Protein AF-A0A2K1IMR2-F1 (afdb_monomer)

Organism: Physcomitrium patens (NCBI:txid3218)

Radius of gyration: 22.33 Å; Cα contacts (8 Å, |Δi|>4): 213; chains: 1; bounding box: 58×66×54 Å

Foldseek 3Di:
DCLLVDDPVSLQVVLVVQLPVVVCVLLCCLVCLVVDDPVRSVVVLSSLLVSCVPPSSVLSNVLSCLVCVLVLLVVLLVVQVPDDPDDDDPNCRSVVSLVVSLCVQLLDLVRLLVCVVPRVNLVSLLVSLVVVQQVQADPVLARALPPSCLVVVSVVSSLVSLQSSLVNLSSLLCCQPPNVVSVVSLVVSVVRLPPNDDDDDDDDDDDPDDDPSVVSSVVVNVSSLSSNVSNVSSNVVVVVVVVCVVDDDDDDPPPPVPPCPPVVSVVVVVVVVVVVVVVVVVPD

Solvent-accessible surface area (backbone atoms only — not comparable to full-atom values): 16471 Å² total; per-residue (Å²): 132,69,78,78,77,59,57,72,70,58,42,51,51,51,24,54,59,55,32,39,75,91,64,50,53,54,58,50,51,70,71,48,45,89,78,43,57,67,73,58,43,51,53,49,51,51,39,54,58,62,32,46,74,41,70,67,22,32,55,43,47,48,56,52,47,60,75,44,44,55,57,57,52,49,53,48,53,51,54,58,68,70,55,74,90,68,83,86,78,76,72,66,65,62,55,43,51,56,57,56,47,48,56,72,44,35,62,35,80,80,50,29,42,50,35,41,74,77,61,42,41,59,60,52,51,55,50,44,52,49,54,54,46,59,75,34,36,44,96,89,71,40,33,38,36,81,32,68,59,48,58,67,46,63,62,54,60,61,51,52,50,51,37,40,40,36,69,36,62,68,33,17,32,46,34,47,76,77,35,50,69,58,58,51,50,49,50,52,53,54,59,47,55,57,76,34,75,72,88,72,89,80,80,95,67,88,78,91,72,83,70,72,43,55,60,37,46,52,53,49,53,52,51,51,55,58,42,48,51,32,54,50,54,18,43,49,64,54,56,62,59,68,66,41,82,80,58,89,86,82,91,70,98,80,49,81,86,70,65,76,40,73,62,60,56,51,47,50,54,50,51,47,60,52,54,54,61,64,55,59,76,73,76,120

Secondary structure (DSSP, 8-state):
-GGGG--HHHHHHHHHHHH-GGG-HHHHHHHHGGGS-HHHHHHHHHHHHHHTTSHHHHHHHHHHHHHHHHHHHHHHHHHHHH--S--SSSTTTTHHHHHHHHHHHHT-TTTHHHHHHHH-HHHHHHHHHHHHHHHTB-TTSSB-TTSHHHHTTTHHHHHHHHHHHHTSHHHHHHHHHH-HHHHHHHHHHHHHHTTSS------SS---S--THHHHHHHHHHHHHHHHHHHHHHHHHHHHHHGGGGS-----TT-TTTSS-HHHHHHHHHHHHHHHHHHGGG--

pLDDT: mean 76.72, std 21.0, range [26.02, 98.44]

Structure (mmCIF, N/CA/C/O backbone):
data_AF-A0A2K1IMR2-F1
#
_entry.id   AF-A0A2K1IMR2-F1
#
loop_
_atom_site.group_PDB
_atom_site.id
_atom_site.type_symbol
_atom_site.label_atom_id
_atom_site.label_alt_id
_atom_site.label_comp_id
_atom_site.label_asym_id
_atom_site.label_entity_id
_atom_site.label_seq_id
_atom_site.pdbx_PDB_ins_code
_atom_site.Cartn_x
_atom_site.Cartn_y
_atom_site.Cartn_z
_atom_site.occupancy
_atom_site.B_iso_or_equiv
_atom_site.auth_seq_id
_atom_site.auth_comp_id
_atom_site.auth_asym_id
_atom_site.auth_atom_id
_atom_site.pdbx_PDB_model_num
ATOM 1 N N . MET A 1 1 ? -4.967 31.693 7.518 1.00 49.50 1 MET A N 1
ATOM 2 C CA . MET A 1 1 ? -6.067 30.843 8.014 1.00 49.50 1 MET A CA 1
ATOM 3 C C . MET A 1 1 ? -5.654 30.308 9.372 1.00 49.50 1 MET A C 1
ATOM 5 O O . MET A 1 1 ? -4.789 29.449 9.426 1.00 49.50 1 MET A O 1
ATOM 9 N N . GLU A 1 2 ? -6.221 30.847 10.448 1.00 54.41 2 GLU A N 1
ATOM 10 C CA . GLU A 1 2 ? -5.860 30.527 11.842 1.00 54.41 2 GLU A CA 1
ATOM 11 C C . GLU A 1 2 ? -6.532 29.244 12.367 1.00 54.41 2 GLU A C 1
ATOM 13 O O . GLU A 1 2 ? -6.514 28.980 13.559 1.00 54.41 2 GLU A O 1
ATOM 18 N N . PHE A 1 3 ? -7.112 28.389 11.509 1.00 55.34 3 PHE A N 1
ATOM 19 C CA . PHE A 1 3 ? -7.791 27.151 11.940 1.00 55.34 3 PHE A CA 1
ATOM 20 C C . PHE A 1 3 ? -6.915 26.244 12.819 1.00 55.34 3 PHE A C 1
ATOM 22 O O . PHE A 1 3 ? -7.417 25.601 13.735 1.00 55.34 3 PHE A O 1
ATOM 29 N N . CYS A 1 4 ? -5.603 26.270 12.604 1.00 56.53 4 CYS A N 1
ATOM 30 C CA . CYS A 1 4 ? -4.627 25.468 13.326 1.00 56.53 4 CYS A CA 1
ATOM 31 C C . CYS A 1 4 ? -4.329 25.939 14.765 1.00 56.53 4 CYS A C 1
ATOM 33 O O . CYS A 1 4 ? -3.690 25.182 15.495 1.00 56.53 4 CYS A O 1
ATOM 35 N N . SER A 1 5 ? -4.744 27.141 15.178 1.00 61.81 5 SER A N 1
ATOM 36 C CA . SER A 1 5 ? -4.456 27.716 16.505 1.00 61.81 5 SER A CA 1
ATOM 37 C C . SER A 1 5 ? -5.655 27.724 17.462 1.00 61.81 5 SER A C 1
ATOM 39 O O . SER A 1 5 ? -5.606 28.410 18.476 1.00 61.81 5 SER A O 1
ATOM 41 N N . HIS A 1 6 ? -6.731 26.999 17.146 1.00 66.31 6 HIS A N 1
ATOM 42 C CA . HIS A 1 6 ? -7.941 26.973 17.972 1.00 66.31 6 HIS A CA 1
ATOM 43 C C . HIS A 1 6 ? -7.885 25.924 19.092 1.00 66.31 6 HIS A C 1
ATOM 45 O O . HIS A 1 6 ? -7.193 24.911 18.974 1.00 66.31 6 HIS A O 1
ATOM 51 N N . ASP A 1 7 ? -8.676 26.166 20.139 1.00 78.31 7 ASP A N 1
ATOM 52 C CA . ASP A 1 7 ? -8.825 25.305 21.315 1.00 78.31 7 ASP A CA 1
ATOM 53 C C . ASP A 1 7 ? -9.350 23.895 20.969 1.00 78.31 7 ASP A C 1
ATOM 55 O O . ASP A 1 7 ? -10.045 23.682 19.969 1.00 78.31 7 ASP A O 1
ATOM 59 N N . GLU A 1 8 ? -9.065 22.916 21.837 1.00 81.06 8 GLU A N 1
ATOM 60 C CA . GLU A 1 8 ? -9.433 21.500 21.652 1.00 81.06 8 GLU A CA 1
ATOM 61 C C . GLU A 1 8 ? -10.934 21.281 21.395 1.00 81.06 8 GLU A C 1
ATOM 63 O O . GLU A 1 8 ? -11.320 20.386 20.640 1.00 81.06 8 GLU A O 1
ATOM 68 N N . THR A 1 9 ? -11.792 22.126 21.972 1.00 83.56 9 THR A N 1
ATOM 69 C CA . THR A 1 9 ? -13.249 22.085 21.784 1.00 83.56 9 THR A CA 1
ATOM 70 C C . THR A 1 9 ? -13.654 22.389 20.341 1.00 83.56 9 THR A C 1
ATOM 72 O O . THR A 1 9 ? -14.526 21.716 19.785 1.00 83.56 9 THR A O 1
ATOM 75 N N . MET A 1 10 ? -12.991 23.352 19.698 1.00 84.00 10 MET A N 1
ATOM 76 C CA . MET A 1 10 ? -13.239 23.696 18.301 1.00 84.00 10 MET A CA 1
ATOM 77 C C . MET A 1 10 ? -12.700 22.620 17.359 1.00 84.00 10 MET A C 1
ATOM 79 O O . MET A 1 10 ? -13.374 22.260 16.395 1.00 84.00 10 MET A O 1
ATOM 83 N N . LEU A 1 11 ? -11.534 22.041 17.664 1.00 85.12 11 LEU A N 1
ATOM 84 C CA . LEU A 1 11 ? -10.999 20.906 16.907 1.00 85.12 11 LEU A CA 1
ATOM 85 C C . LEU A 1 11 ? -11.918 19.681 16.992 1.00 85.12 11 LEU A C 1
ATOM 87 O O . LEU A 1 11 ? -12.151 19.029 15.976 1.00 85.12 11 LEU A O 1
ATOM 91 N N . ALA A 1 12 ? -12.494 19.394 18.163 1.00 85.19 12 ALA A N 1
ATOM 92 C CA . ALA A 1 12 ? -13.464 18.314 18.334 1.00 85.19 12 ALA A CA 1
ATOM 93 C C . ALA A 1 12 ? -14.760 18.561 17.543 1.00 85.19 12 ALA A C 1
ATOM 95 O O . ALA A 1 12 ? -15.271 17.639 16.907 1.00 85.19 12 ALA A O 1
ATOM 96 N N . PHE A 1 13 ? -15.263 19.801 17.526 1.00 86.25 13 PHE A N 1
ATOM 97 C CA . PHE A 1 13 ? -16.425 20.175 16.717 1.00 86.25 13 PHE A CA 1
ATOM 98 C C . PHE A 1 13 ? -16.158 20.016 15.213 1.00 86.25 13 PHE A C 1
ATOM 100 O O . PHE A 1 13 ? -16.969 19.429 14.498 1.00 86.25 13 PHE A O 1
ATOM 107 N N . ILE A 1 14 ? -15.001 20.485 14.733 1.00 85.50 14 ILE A N 1
ATOM 108 C CA . ILE A 1 14 ? -14.590 20.331 13.330 1.00 85.50 14 ILE A CA 1
ATOM 109 C C . ILE A 1 14 ? -14.450 18.845 12.977 1.00 85.50 14 ILE A C 1
ATOM 111 O O . ILE A 1 14 ? -14.935 18.415 11.931 1.00 85.50 14 ILE A O 1
ATOM 115 N N . ALA A 1 15 ? -13.841 18.050 13.859 1.00 86.69 15 ALA A N 1
ATOM 116 C CA . ALA A 1 15 ? -13.696 16.609 13.684 1.00 86.69 15 ALA A CA 1
ATOM 117 C C . ALA A 1 15 ? -15.060 15.906 13.557 1.00 86.69 15 ALA A C 1
ATOM 119 O O . ALA A 1 15 ? -15.235 15.072 12.670 1.00 86.69 15 ALA A O 1
ATOM 120 N N . ASP A 1 16 ? -16.040 16.266 14.390 1.00 86.56 16 ASP A N 1
ATOM 121 C CA . ASP A 1 16 ? -17.400 15.720 14.316 1.00 86.56 16 ASP A CA 1
ATOM 122 C C . ASP A 1 16 ? -18.128 16.155 13.032 1.00 86.56 16 ASP A C 1
ATOM 124 O O . ASP A 1 16 ? -18.753 15.336 12.357 1.00 86.56 16 ASP A O 1
ATOM 128 N N . LEU A 1 17 ? -18.001 17.426 12.637 1.00 84.69 17 LEU A N 1
ATOM 129 C CA . LEU A 1 17 ? -18.601 17.948 11.408 1.00 84.69 17 LEU A CA 1
ATOM 130 C C . LEU A 1 17 ? -18.040 17.257 10.156 1.00 84.69 17 LEU A C 1
ATOM 132 O O . LEU A 1 17 ? -18.806 16.825 9.296 1.00 84.69 17 LEU A O 1
ATOM 136 N N . MET A 1 18 ? -16.714 17.129 10.063 1.00 83.94 18 MET A N 1
ATOM 137 C CA . MET A 1 18 ? -16.039 16.501 8.922 1.00 83.94 18 MET A CA 1
ATOM 138 C C . MET A 1 18 ? -16.159 14.972 8.936 1.00 83.94 18 MET A C 1
ATOM 140 O O . MET A 1 18 ? -16.166 14.347 7.878 1.00 83.94 18 MET A O 1
ATOM 144 N N . GLY A 1 19 ? -16.251 14.363 10.122 1.00 79.25 19 GLY A N 1
ATOM 145 C CA . GLY A 1 19 ? -16.387 12.917 10.303 1.00 79.25 19 GLY A CA 1
ATOM 146 C C . GLY A 1 19 ? -17.781 12.382 9.968 1.00 79.25 19 GLY A C 1
ATOM 147 O O . GLY A 1 19 ? -17.939 11.179 9.739 1.00 79.25 19 GLY A O 1
ATOM 148 N N . LYS A 1 20 ? -18.795 13.253 9.897 1.00 80.25 20 LYS A N 1
ATOM 149 C CA . LYS A 1 20 ? -20.135 12.901 9.417 1.00 80.25 20 LYS A CA 1
ATOM 150 C C . LYS A 1 20 ? -20.095 12.642 7.911 1.00 80.25 20 LYS A C 1
ATOM 152 O O . LYS A 1 20 ? -20.127 13.574 7.106 1.00 80.25 20 LYS A O 1
ATOM 157 N N . ASN A 1 21 ? -20.114 11.358 7.542 1.00 62.34 21 ASN A N 1
ATOM 158 C CA . ASN A 1 21 ? -20.132 10.881 6.150 1.00 62.34 21 ASN A CA 1
ATOM 159 C C . ASN A 1 21 ? -21.249 11.503 5.293 1.00 62.34 21 ASN A C 1
ATOM 161 O O . ASN A 1 21 ? -21.096 11.604 4.081 1.00 62.34 21 ASN A O 1
ATOM 165 N N . ALA A 1 22 ? -22.348 11.959 5.906 1.00 61.06 22 ALA A N 1
ATOM 166 C CA . ALA A 1 22 ? -23.450 12.630 5.214 1.00 61.06 22 ALA A CA 1
ATOM 167 C C . ALA A 1 22 ? -23.041 13.938 4.509 1.00 61.06 22 ALA A C 1
ATOM 169 O O . ALA A 1 22 ? -23.739 14.387 3.608 1.00 61.06 22 ALA A O 1
ATOM 170 N N . SER A 1 23 ? -21.932 14.557 4.918 1.00 61.97 23 SER A N 1
ATOM 171 C CA . SER A 1 23 ? -21.505 15.848 4.382 1.00 61.97 23 SER A CA 1
ATOM 172 C C . SER A 1 23 ? -20.726 15.746 3.065 1.00 61.97 23 SER A C 1
ATOM 174 O O . SER A 1 23 ? -20.626 16.741 2.355 1.00 61.97 23 SER A O 1
ATOM 176 N N . GLY A 1 24 ? -20.131 14.586 2.746 1.00 79.56 24 GLY A N 1
ATOM 177 C CA . GLY A 1 24 ? -19.241 14.423 1.583 1.00 79.56 24 GLY A CA 1
ATOM 178 C C . GLY A 1 24 ? -18.031 15.374 1.566 1.00 79.56 24 GLY A C 1
ATOM 179 O O . GLY A 1 24 ? -17.298 15.428 0.578 1.00 79.56 24 GLY A O 1
ATOM 180 N N . ILE A 1 25 ? -17.805 16.120 2.656 1.00 84.38 25 ILE A N 1
ATOM 181 C CA . ILE A 1 25 ? -16.797 17.181 2.735 1.00 84.38 25 ILE A CA 1
ATOM 182 C C . ILE A 1 25 ? -15.411 16.577 2.579 1.00 84.38 25 ILE A C 1
ATOM 184 O O . ILE A 1 25 ? -14.597 17.089 1.818 1.00 84.38 25 ILE A O 1
ATOM 188 N N . LEU A 1 26 ? -15.144 15.474 3.281 1.00 84.56 26 LEU A N 1
ATOM 189 C CA . LEU A 1 26 ? -13.831 14.853 3.238 1.00 84.56 26 LEU A CA 1
ATOM 190 C C . LEU A 1 26 ? -13.512 14.283 1.853 1.00 84.56 26 LEU A C 1
ATOM 192 O O . LEU A 1 26 ? -12.407 14.479 1.363 1.00 84.56 26 LEU A O 1
ATOM 196 N N . ASP A 1 27 ? -14.483 13.633 1.216 1.00 85.75 27 ASP A N 1
ATOM 197 C CA . ASP A 1 27 ? -14.344 13.100 -0.142 1.00 85.75 27 ASP A CA 1
ATOM 198 C C . ASP A 1 27 ? -14.045 14.225 -1.146 1.00 85.75 27 ASP A C 1
ATOM 200 O O . ASP A 1 27 ? -13.051 14.185 -1.871 1.00 85.75 27 ASP A O 1
ATOM 204 N N . THR A 1 28 ? -14.825 15.308 -1.077 1.00 85.31 28 THR A N 1
ATOM 205 C CA . THR A 1 28 ? -14.602 16.512 -1.886 1.00 85.31 28 THR A CA 1
ATOM 206 C C . THR A 1 28 ? -13.203 17.080 -1.659 1.00 85.31 28 THR A C 1
ATOM 208 O O . THR A 1 28 ? -12.471 17.291 -2.619 1.00 85.31 28 THR A O 1
ATOM 211 N N . LEU A 1 29 ? -12.791 17.276 -0.401 1.00 82.44 29 LEU A N 1
ATOM 212 C CA . LEU A 1 29 ? -11.481 17.840 -0.062 1.00 82.44 29 LEU A CA 1
ATOM 213 C C . LEU A 1 29 ? -10.320 16.980 -0.568 1.00 82.44 29 LEU A C 1
ATOM 215 O O . LEU A 1 29 ? -9.323 17.523 -1.048 1.00 82.44 29 LEU A O 1
ATOM 219 N N . MET A 1 30 ? -10.445 15.656 -0.468 1.00 81.31 30 MET A N 1
ATOM 220 C CA . MET A 1 30 ? -9.433 14.714 -0.948 1.00 81.31 30 MET A CA 1
ATOM 221 C C . MET A 1 30 ? -9.343 14.724 -2.479 1.00 81.31 30 MET A C 1
ATOM 223 O O . MET A 1 30 ? -8.244 14.618 -3.021 1.00 81.31 30 MET A O 1
ATOM 227 N N . ASN A 1 31 ? -10.457 14.961 -3.177 1.00 78.88 31 ASN A N 1
ATOM 228 C CA . ASN A 1 31 ? -10.497 15.070 -4.634 1.00 78.88 31 ASN A CA 1
ATOM 229 C C . ASN A 1 31 ? -10.070 16.437 -5.185 1.00 78.88 31 ASN A C 1
ATOM 231 O O . ASN A 1 31 ? -9.467 16.492 -6.256 1.00 78.88 31 ASN A O 1
ATOM 235 N N . THR A 1 32 ? -10.350 17.537 -4.485 1.00 75.06 32 THR A N 1
ATOM 236 C CA . THR A 1 32 ? -10.094 18.904 -4.976 1.00 75.06 32 THR A CA 1
ATOM 237 C C . THR A 1 32 ? -8.753 19.477 -4.526 1.00 75.06 32 THR A C 1
ATOM 239 O O . THR A 1 32 ? -8.451 20.635 -4.811 1.00 75.06 32 THR A O 1
ATOM 242 N N . LYS A 1 33 ? -7.929 18.701 -3.812 1.00 69.00 33 LYS A N 1
ATOM 243 C CA . LYS A 1 33 ? -6.689 19.197 -3.200 1.00 69.00 33 LYS A CA 1
ATOM 244 C C . LYS A 1 33 ? -5.699 19.805 -4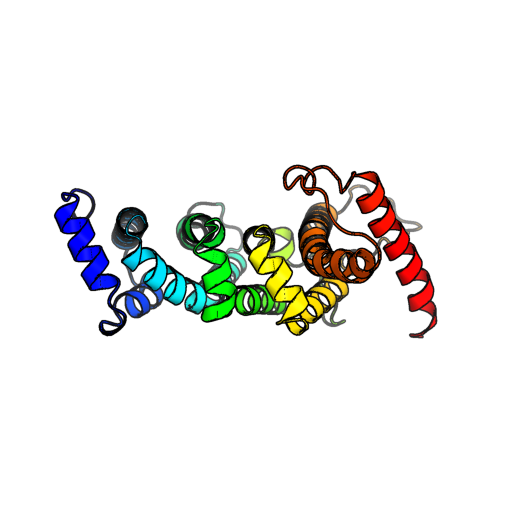.199 1.00 69.00 33 LYS A C 1
ATOM 246 O O . LYS A 1 33 ? -5.048 20.793 -3.870 1.00 69.00 33 LYS A O 1
ATOM 251 N N . HIS A 1 34 ? -5.607 19.259 -5.408 1.00 68.94 34 HIS A N 1
ATOM 252 C CA . HIS A 1 34 ? -4.712 19.757 -6.457 1.00 68.94 34 HIS A CA 1
ATOM 253 C C . HIS A 1 34 ? -5.095 21.158 -6.972 1.00 68.94 34 HIS A C 1
ATOM 255 O O . HIS A 1 34 ? -4.240 21.871 -7.490 1.00 68.94 34 HIS A O 1
ATOM 261 N N . PHE A 1 35 ? -6.348 21.592 -6.777 1.00 67.88 35 PHE A N 1
ATOM 262 C CA . PHE A 1 35 ? -6.793 22.954 -7.092 1.00 67.88 35 PHE A CA 1
ATOM 263 C C . PHE A 1 35 ? -6.474 23.968 -5.986 1.00 67.88 35 PHE A C 1
ATOM 265 O O . PHE A 1 35 ? -6.613 25.174 -6.195 1.00 67.88 35 PHE A O 1
ATOM 272 N N . LEU A 1 36 ? -6.070 23.511 -4.797 1.00 74.44 36 LEU A N 1
ATOM 273 C CA . LEU A 1 36 ? -5.814 24.401 -3.672 1.00 74.44 36 LEU A CA 1
ATOM 274 C C . LEU A 1 36 ? -4.426 25.043 -3.792 1.00 74.44 36 LEU A C 1
ATOM 276 O O . LEU A 1 36 ? -3.437 24.343 -4.028 1.00 74.44 36 LEU A O 1
ATOM 280 N N . PRO A 1 37 ? -4.299 26.358 -3.529 1.00 81.06 37 PRO A N 1
ATOM 281 C CA . PRO A 1 37 ? -2.994 26.990 -3.394 1.00 81.06 37 PRO A CA 1
ATOM 282 C C . PRO A 1 37 ? -2.131 26.256 -2.357 1.00 81.06 37 PRO A C 1
ATOM 284 O O . PRO A 1 37 ? -2.623 25.876 -1.293 1.00 81.06 37 PRO A O 1
ATOM 287 N N . LYS A 1 38 ? -0.823 26.113 -2.614 1.00 78.62 38 LYS A N 1
ATOM 288 C CA . LYS A 1 38 ? 0.129 25.453 -1.695 1.00 78.62 38 LYS A CA 1
ATOM 289 C C . LYS A 1 38 ? -0.021 25.842 -0.210 1.00 78.62 38 LYS A C 1
ATOM 291 O O . LYS A 1 38 ? -0.069 24.922 0.606 1.00 78.62 38 LYS A O 1
ATOM 296 N N . PRO A 1 39 ? -0.135 27.132 0.179 1.00 80.12 39 PRO A N 1
ATOM 297 C CA . PRO A 1 39 ? -0.298 27.487 1.593 1.00 80.12 39 PRO A CA 1
ATOM 298 C C . PRO A 1 39 ? -1.607 26.949 2.188 1.00 80.12 39 PRO A C 1
ATOM 300 O O . PRO A 1 39 ? -1.626 26.493 3.325 1.00 80.12 39 PRO A O 1
ATOM 303 N N . VAL A 1 40 ? -2.686 26.931 1.403 1.00 81.56 40 VAL A N 1
ATOM 304 C CA . VAL A 1 40 ? -3.991 26.390 1.811 1.00 81.56 40 VAL A CA 1
ATOM 305 C C . VAL A 1 40 ? -3.920 24.872 1.970 1.00 81.56 40 VAL A C 1
ATOM 307 O O . VAL A 1 40 ? -4.407 24.331 2.957 1.00 81.56 40 VAL A O 1
ATOM 310 N N . SER A 1 41 ? -3.259 24.189 1.034 1.00 79.31 41 SER A N 1
ATOM 311 C CA . SER A 1 41 ? -3.024 22.742 1.077 1.00 79.31 41 SER A CA 1
ATOM 312 C C . SER A 1 41 ? -2.191 22.319 2.298 1.00 79.31 41 SER A C 1
ATOM 314 O O . SER A 1 41 ? -2.497 21.308 2.934 1.00 79.31 41 SER A O 1
ATOM 316 N N . ALA A 1 42 ? -1.182 23.116 2.667 1.00 81.19 42 ALA A N 1
ATOM 317 C CA . ALA A 1 42 ? -0.365 22.895 3.858 1.00 81.19 42 ALA A CA 1
ATOM 318 C C . ALA A 1 42 ? -1.175 23.074 5.153 1.00 81.19 42 ALA A C 1
ATOM 320 O O . ALA A 1 42 ? -1.168 22.177 5.993 1.00 81.19 42 ALA A O 1
ATOM 321 N N . SER A 1 43 ? -1.936 24.168 5.285 1.00 82.56 43 SER A N 1
ATOM 322 C CA . SER A 1 43 ? -2.816 24.381 6.444 1.00 82.56 43 SER A CA 1
ATOM 323 C C . SER A 1 43 ? -3.906 23.313 6.553 1.00 82.56 43 SER A C 1
ATOM 325 O O . SER A 1 43 ? -4.224 22.872 7.652 1.00 82.56 43 SER A O 1
ATOM 327 N N . LEU A 1 44 ? -4.460 22.855 5.425 1.00 83.69 44 LEU A N 1
ATOM 328 C CA . LEU A 1 44 ? -5.423 21.755 5.410 1.00 83.69 44 LEU A CA 1
ATOM 329 C C . LEU A 1 44 ? -4.783 20.447 5.883 1.00 83.69 44 LEU A C 1
ATOM 331 O O . LEU A 1 44 ? -5.382 19.728 6.675 1.00 83.69 44 LEU A O 1
ATOM 335 N N . HIS A 1 45 ? -3.570 20.133 5.419 1.00 84.12 45 HIS A N 1
ATOM 336 C CA . HIS A 1 45 ? -2.842 18.948 5.872 1.00 84.12 45 HIS A CA 1
ATOM 337 C C . HIS A 1 45 ? -2.585 19.005 7.385 1.00 84.12 45 HIS A C 1
ATOM 339 O O . HIS A 1 45 ? -2.862 18.033 8.081 1.00 84.12 45 HIS A O 1
ATOM 345 N N . GLU A 1 46 ? -2.129 20.148 7.899 1.00 85.88 46 GLU A N 1
ATOM 346 C CA . GLU A 1 46 ? -1.906 20.354 9.332 1.00 85.88 46 GLU A CA 1
ATOM 347 C C . GLU A 1 46 ? -3.201 20.195 10.142 1.00 85.88 46 GLU A C 1
ATOM 349 O O . GLU A 1 46 ? -3.216 19.483 11.146 1.00 85.88 46 GLU A O 1
ATOM 354 N N . LEU A 1 47 ? -4.302 20.800 9.682 1.00 86.44 47 LEU A N 1
ATOM 355 C CA . LEU A 1 47 ? -5.610 20.670 10.318 1.00 86.44 47 LEU A CA 1
ATOM 356 C C . LEU A 1 47 ? -6.054 19.207 10.364 1.00 86.44 47 LEU A C 1
ATOM 358 O O . LEU A 1 47 ? -6.365 18.715 11.445 1.00 86.44 47 LEU A O 1
ATOM 362 N N . LEU A 1 48 ? -6.041 18.514 9.217 1.00 87.50 48 LEU A N 1
ATOM 363 C CA . LEU A 1 48 ? -6.407 17.099 9.107 1.00 87.50 48 LEU A CA 1
ATOM 364 C C . LEU A 1 48 ? -5.563 16.232 10.044 1.00 87.50 48 LEU A C 1
ATOM 366 O O . LEU A 1 48 ? -6.101 15.343 10.695 1.00 87.50 48 LEU A O 1
ATOM 370 N N . TYR A 1 49 ? -4.263 16.514 10.149 1.00 87.00 49 TYR A N 1
ATOM 371 C CA . TYR A 1 49 ? -3.361 15.807 11.052 1.00 87.00 49 TYR A CA 1
ATOM 372 C C . TYR A 1 49 ? -3.708 16.051 12.529 1.00 87.00 49 TYR A C 1
ATOM 374 O O . TYR A 1 49 ? -3.744 15.102 13.309 1.00 87.00 49 TYR A O 1
ATOM 382 N N . LYS A 1 50 ? -4.033 17.294 12.916 1.00 87.56 50 LYS A N 1
ATOM 383 C CA . LYS A 1 50 ? -4.465 17.640 14.285 1.00 87.56 50 LYS A CA 1
ATOM 384 C C . LYS A 1 50 ? -5.771 16.945 14.666 1.00 87.56 50 LYS A C 1
ATOM 386 O O . LYS A 1 50 ? -5.852 16.320 15.722 1.00 87.56 50 LYS A O 1
ATOM 391 N N . ILE A 1 51 ? -6.783 17.000 13.798 1.00 89.44 51 ILE A N 1
ATOM 392 C CA . ILE A 1 51 ? -8.085 16.376 14.078 1.00 89.44 51 ILE A CA 1
ATOM 393 C C . ILE A 1 51 ? -8.056 14.847 13.946 1.00 89.44 51 ILE A C 1
ATOM 395 O O . ILE A 1 51 ? -8.928 14.181 14.502 1.00 89.44 51 ILE A O 1
ATOM 399 N N . LEU A 1 52 ? -7.029 14.268 13.303 1.00 88.50 52 LEU A N 1
ATOM 400 C CA . LEU A 1 52 ? -6.824 12.816 13.232 1.00 88.50 52 LEU A CA 1
ATOM 401 C C . LEU A 1 52 ? -6.714 12.175 14.621 1.00 88.50 52 LEU A C 1
ATOM 403 O O . LEU A 1 52 ? -6.986 10.988 14.754 1.00 88.50 52 LEU A O 1
ATOM 407 N N . GLY A 1 53 ? -6.353 12.926 15.668 1.00 85.50 53 GLY A N 1
ATOM 408 C CA . GLY A 1 53 ? -6.362 12.433 17.048 1.00 85.50 53 GLY A CA 1
ATOM 409 C C . GLY A 1 53 ? -7.745 11.973 17.535 1.00 85.50 53 GLY A C 1
ATOM 410 O O . GLY A 1 53 ? -7.832 11.051 18.345 1.00 85.50 53 GLY A O 1
ATOM 411 N N . ASN A 1 54 ? -8.828 12.549 17.006 1.00 86.94 54 ASN A N 1
ATOM 412 C CA . ASN A 1 54 ? -10.196 12.196 17.376 1.00 86.94 54 ASN A CA 1
ATOM 413 C C . ASN A 1 54 ? -10.591 10.825 16.794 1.00 86.94 54 ASN A C 1
ATOM 415 O O . ASN A 1 54 ? -10.521 10.609 15.586 1.00 86.94 54 ASN A O 1
ATOM 419 N N . SER A 1 55 ? -11.035 9.892 17.641 1.00 83.81 55 SER A N 1
ATOM 420 C CA . SER A 1 55 ? -11.333 8.503 17.255 1.00 83.81 55 SER A CA 1
ATOM 421 C C . SER A 1 55 ? -12.473 8.365 16.239 1.00 83.81 55 SER A C 1
ATOM 423 O O . SER A 1 55 ? -12.365 7.553 15.316 1.00 83.81 55 SER A O 1
ATOM 425 N N . ASN A 1 56 ? -13.536 9.165 16.370 1.00 79.31 56 ASN A N 1
ATOM 426 C CA . ASN A 1 56 ? -14.678 9.143 15.452 1.00 79.31 56 ASN A CA 1
ATOM 427 C C . ASN A 1 56 ? -14.273 9.665 14.075 1.00 79.31 56 ASN A C 1
ATOM 429 O O . ASN A 1 56 ? -14.518 9.009 13.061 1.00 79.31 56 ASN A O 1
ATOM 433 N N . PHE A 1 57 ? -13.582 10.807 14.047 1.00 90.25 57 PHE A N 1
ATOM 434 C CA . PHE A 1 57 ? -13.052 11.356 12.807 1.00 90.25 57 PHE A CA 1
ATOM 435 C C . PHE A 1 57 ? -12.039 10.410 12.163 1.00 90.25 57 PHE A C 1
ATOM 437 O O . PHE A 1 57 ? -12.114 10.176 10.963 1.00 90.25 57 PHE A O 1
ATOM 444 N N . LYS A 1 58 ? -11.134 9.809 12.945 1.00 91.75 58 LYS A N 1
ATOM 445 C CA . LYS A 1 58 ? -10.088 8.914 12.439 1.00 91.75 58 LYS A CA 1
ATOM 446 C C . LYS A 1 58 ? -10.652 7.736 11.652 1.00 91.75 58 LYS A C 1
ATOM 448 O O . LYS A 1 58 ? -10.117 7.413 10.596 1.00 91.75 58 LYS A O 1
ATOM 453 N N . LEU A 1 59 ? -11.725 7.102 12.132 1.00 90.69 59 LEU A N 1
ATOM 454 C CA . LEU A 1 59 ? -12.347 5.986 11.416 1.00 90.69 59 LEU A CA 1
ATOM 455 C C . LEU A 1 59 ? -12.981 6.444 10.096 1.00 90.69 59 LEU A C 1
ATOM 457 O O . LEU A 1 59 ? -12.737 5.818 9.064 1.00 90.69 59 LEU A O 1
ATOM 461 N N . SER A 1 60 ? -13.770 7.523 10.113 1.00 90.19 60 SER A N 1
ATOM 462 C CA . SER A 1 60 ? -14.368 8.083 8.892 1.00 90.19 60 SER A CA 1
ATOM 463 C C . SER A 1 60 ? -13.292 8.522 7.900 1.00 90.19 60 SER A C 1
ATOM 465 O O . SER A 1 60 ? -13.362 8.191 6.716 1.00 90.19 60 SER A O 1
ATOM 467 N N . PHE A 1 61 ? -12.245 9.182 8.399 1.00 92.12 61 PHE A N 1
ATOM 468 C CA . PHE A 1 61 ? -11.108 9.615 7.604 1.00 92.12 61 PHE A CA 1
ATOM 469 C C . PHE A 1 61 ? -10.380 8.445 6.970 1.00 92.12 61 PHE A C 1
ATOM 471 O O . PHE A 1 61 ? -10.125 8.470 5.773 1.00 92.12 61 PHE A O 1
ATOM 478 N N . ALA A 1 62 ? -10.101 7.393 7.737 1.00 93.75 62 ALA A N 1
ATOM 479 C CA . ALA A 1 62 ? -9.438 6.209 7.224 1.00 93.75 62 ALA A CA 1
ATOM 480 C C . ALA A 1 62 ? -10.229 5.541 6.092 1.00 93.75 62 ALA A C 1
ATOM 482 O O . ALA A 1 62 ? -9.633 5.147 5.095 1.00 93.75 62 ALA A O 1
ATOM 483 N N . LYS A 1 63 ? -11.563 5.464 6.196 1.00 92.56 63 LYS A N 1
ATOM 484 C CA . LYS A 1 63 ? -12.409 4.895 5.133 1.00 92.56 63 LYS A CA 1
ATOM 485 C C . LYS A 1 63 ? -12.305 5.690 3.828 1.00 92.56 63 LYS A C 1
ATOM 487 O O . LYS A 1 63 ? -12.108 5.093 2.773 1.00 92.56 63 LYS A O 1
ATOM 492 N N . VAL A 1 64 ? -12.371 7.020 3.905 1.00 92.06 64 VAL A N 1
ATOM 493 C CA . VAL A 1 64 ? -12.210 7.897 2.729 1.00 92.06 64 VAL A CA 1
ATOM 494 C C . VAL A 1 64 ? -10.767 7.884 2.216 1.00 92.06 64 VAL A C 1
ATOM 496 O O . VAL A 1 64 ? -10.531 7.881 1.014 1.00 92.06 64 VAL A O 1
ATOM 499 N N . PHE A 1 65 ? -9.776 7.829 3.103 1.00 92.19 65 PHE A N 1
ATOM 500 C CA . PHE A 1 65 ? -8.371 7.740 2.717 1.00 92.19 65 PHE A CA 1
ATOM 501 C C . PHE A 1 65 ? -8.089 6.461 1.920 1.00 92.19 65 PHE A C 1
ATOM 503 O O . PHE A 1 65 ? -7.431 6.523 0.886 1.00 92.19 65 PHE A O 1
ATOM 510 N N . VAL A 1 66 ? -8.636 5.319 2.350 1.00 94.44 66 VAL A N 1
ATOM 511 C CA . VAL A 1 66 ? -8.495 4.037 1.642 1.00 94.44 66 VAL A CA 1
ATOM 512 C C . VAL A 1 66 ? -9.107 4.088 0.243 1.00 94.44 66 VAL A C 1
ATOM 514 O O . VAL A 1 66 ? -8.493 3.571 -0.685 1.00 94.44 66 VAL A O 1
ATOM 517 N N . SER A 1 67 ? -10.261 4.740 0.056 1.00 92.50 67 SER A N 1
ATOM 518 C CA . SER A 1 67 ? -10.874 4.849 -1.276 1.00 92.50 67 SER A CA 1
ATOM 519 C C . SER A 1 67 ? -10.090 5.745 -2.241 1.00 92.50 67 SER A C 1
ATOM 521 O O . SER A 1 67 ? -10.143 5.521 -3.446 1.00 92.50 67 SER A O 1
ATOM 523 N N . HIS A 1 68 ? -9.335 6.724 -1.731 1.00 90.94 68 HIS A N 1
ATOM 524 C CA . HIS A 1 68 ? -8.532 7.648 -2.546 1.00 90.94 68 HIS A CA 1
ATOM 525 C C . HIS A 1 68 ? -7.068 7.230 -2.696 1.00 90.94 68 HIS A C 1
ATOM 527 O O . HIS A 1 68 ? -6.343 7.827 -3.492 1.00 90.94 68 HIS A O 1
ATOM 533 N N . TYR A 1 69 ? -6.619 6.219 -1.951 1.00 93.06 69 TYR A N 1
ATOM 534 C CA . TYR A 1 69 ? -5.227 5.780 -1.951 1.00 93.06 69 TYR A CA 1
ATOM 535 C C . TYR A 1 69 ? -4.676 5.475 -3.357 1.00 93.06 69 TYR A C 1
ATOM 537 O O . TYR A 1 69 ? -3.598 5.995 -3.658 1.00 93.06 69 TYR A O 1
ATOM 545 N N . PRO A 1 70 ? -5.375 4.723 -4.243 1.00 93.12 70 PRO A N 1
ATOM 546 C CA . PRO A 1 70 ? -4.851 4.426 -5.578 1.00 93.12 70 PRO A CA 1
ATOM 547 C C . PRO A 1 70 ? -4.587 5.699 -6.383 1.00 93.12 70 PRO A C 1
ATOM 549 O O . PRO A 1 70 ? -3.508 5.866 -6.940 1.00 93.12 70 PRO A O 1
ATOM 552 N N . LYS A 1 71 ? -5.526 6.651 -6.336 1.00 89.31 71 LYS A N 1
ATOM 553 C CA . LYS A 1 71 ? -5.412 7.938 -7.025 1.00 89.31 71 LYS A CA 1
ATOM 554 C C . LYS A 1 71 ? -4.218 8.751 -6.526 1.00 89.31 71 LYS A C 1
ATOM 556 O O . LYS A 1 71 ? -3.440 9.234 -7.333 1.00 89.31 71 LYS A O 1
ATOM 561 N N . PHE A 1 72 ? -4.010 8.844 -5.210 1.00 87.38 72 PHE A N 1
ATOM 562 C CA . PHE A 1 72 ? -2.828 9.536 -4.677 1.00 87.38 72 PHE A CA 1
ATOM 563 C C . PHE A 1 72 ? -1.516 8.885 -5.113 1.00 87.38 72 PHE A C 1
ATOM 565 O O . PHE A 1 72 ? -0.511 9.571 -5.301 1.00 87.38 72 PHE A O 1
ATOM 572 N N . PHE A 1 73 ? -1.504 7.558 -5.225 1.00 88.12 73 PHE A N 1
ATOM 573 C CA . PHE A 1 73 ? -0.329 6.828 -5.669 1.00 88.12 73 PHE A CA 1
ATOM 574 C C . PHE A 1 73 ? -0.070 7.048 -7.169 1.00 88.12 73 PHE A C 1
ATOM 576 O O . PHE A 1 73 ? 1.069 7.310 -7.557 1.00 88.12 73 PHE A O 1
ATOM 583 N N . GLU A 1 74 ? -1.118 7.009 -7.994 1.00 87.38 74 GLU A N 1
ATOM 584 C CA . GLU A 1 74 ? -1.074 7.296 -9.432 1.00 87.38 74 GLU A CA 1
ATOM 585 C C . GLU A 1 74 ? -0.645 8.735 -9.728 1.00 87.38 74 GLU A C 1
ATOM 587 O O . GLU A 1 74 ? 0.267 8.933 -10.529 1.00 87.38 74 GLU A O 1
ATOM 592 N N . ASP A 1 75 ? -1.227 9.724 -9.043 1.00 84.56 75 ASP A N 1
ATOM 593 C CA . ASP A 1 75 ? -0.868 11.142 -9.173 1.00 84.56 75 ASP A CA 1
ATOM 594 C C . ASP A 1 75 ? 0.630 11.341 -8.883 1.00 84.56 75 ASP A C 1
ATOM 596 O O . ASP A 1 75 ? 1.356 11.979 -9.651 1.00 84.56 75 ASP A O 1
ATOM 600 N N . SER A 1 76 ? 1.128 10.678 -7.836 1.00 81.56 76 SER A N 1
ATOM 601 C CA . SER A 1 76 ? 2.544 10.699 -7.474 1.00 81.56 76 SER A CA 1
ATOM 602 C C . SER A 1 76 ? 3.441 10.032 -8.532 1.00 81.56 76 SER A C 1
ATOM 604 O O . SER A 1 76 ? 4.497 10.557 -8.899 1.00 81.56 76 SER A O 1
ATOM 606 N N . ALA A 1 77 ? 3.017 8.892 -9.087 1.00 82.62 77 ALA A N 1
ATOM 607 C CA . ALA A 1 77 ? 3.727 8.210 -10.171 1.00 82.62 77 ALA A CA 1
ATOM 608 C C . ALA A 1 77 ? 3.738 9.023 -11.478 1.00 82.62 77 ALA A C 1
ATOM 610 O O . ALA A 1 77 ? 4.759 9.065 -12.178 1.00 82.62 77 ALA A O 1
ATOM 611 N N . ALA A 1 78 ? 2.638 9.706 -11.795 1.00 84.00 78 ALA A N 1
ATOM 612 C CA . ALA A 1 78 ? 2.519 10.590 -12.946 1.00 84.00 78 ALA A CA 1
ATOM 613 C C . ALA A 1 78 ? 3.422 11.823 -12.795 1.00 84.00 78 ALA A C 1
ATOM 615 O O . ALA A 1 78 ? 4.175 12.149 -13.717 1.00 84.00 78 ALA A O 1
ATOM 616 N N . ALA A 1 79 ? 3.429 12.454 -11.616 1.00 79.88 79 ALA A N 1
ATOM 617 C CA . ALA A 1 79 ? 4.303 13.583 -11.308 1.00 79.88 79 ALA A CA 1
ATOM 618 C C . ALA A 1 79 ? 5.791 13.212 -11.435 1.00 79.88 79 ALA A C 1
ATOM 620 O O . ALA A 1 79 ? 6.579 13.958 -12.021 1.00 79.88 79 ALA A O 1
ATOM 621 N N . GLU A 1 80 ? 6.185 12.030 -10.952 1.00 77.19 80 GLU A N 1
ATOM 622 C CA . GLU A 1 80 ? 7.555 11.533 -11.100 1.00 77.19 80 GLU A CA 1
ATOM 623 C C . GLU A 1 80 ? 7.926 11.190 -12.544 1.00 77.19 80 GLU A C 1
ATOM 625 O O . GLU A 1 80 ? 9.088 11.342 -12.925 1.00 77.19 80 GLU A O 1
ATOM 630 N N . SER A 1 81 ? 6.970 10.738 -13.353 1.00 77.12 81 SER A N 1
ATOM 631 C CA . SER A 1 81 ? 7.201 10.452 -14.774 1.00 77.12 81 SER A CA 1
ATOM 632 C C . SER A 1 81 ? 7.351 11.736 -15.597 1.00 77.12 81 SER A C 1
ATOM 634 O O . SER A 1 81 ? 8.170 11.785 -16.511 1.00 77.12 81 SER A O 1
ATOM 636 N N . ALA A 1 82 ? 6.615 12.794 -15.243 1.00 77.12 82 ALA A N 1
ATOM 637 C CA . ALA A 1 82 ? 6.699 14.107 -15.887 1.00 77.12 82 ALA A CA 1
ATOM 638 C C . ALA A 1 82 ? 7.969 14.896 -15.506 1.00 77.12 82 ALA A C 1
ATOM 640 O O . ALA A 1 82 ? 8.408 15.774 -16.251 1.00 77.12 82 ALA A O 1
ATOM 641 N N . ALA A 1 83 ? 8.581 14.592 -14.359 1.00 67.44 83 ALA A N 1
ATOM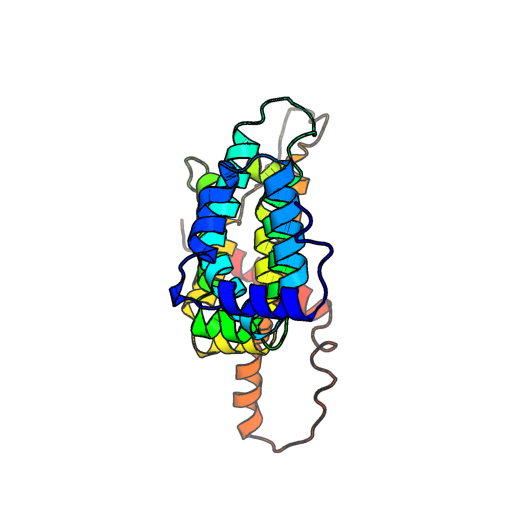 642 C CA . ALA A 1 83 ? 9.798 15.246 -13.889 1.00 67.44 83 ALA A CA 1
ATOM 643 C C . ALA A 1 83 ? 11.049 14.743 -14.642 1.00 67.44 83 ALA A C 1
ATOM 645 O O . ALA A 1 83 ? 11.808 13.909 -14.141 1.00 67.44 83 ALA A O 1
ATOM 646 N N . ILE A 1 84 ? 11.283 15.276 -15.845 1.00 52.41 84 ILE A N 1
ATOM 647 C CA . ILE A 1 84 ? 12.535 15.109 -16.599 1.00 52.41 84 ILE A CA 1
ATOM 648 C C . ILE A 1 84 ? 13.535 16.175 -16.122 1.00 52.41 84 ILE A C 1
ATOM 650 O O . ILE A 1 84 ? 13.340 17.365 -16.344 1.00 52.41 84 ILE A O 1
ATOM 654 N N . GLY A 1 85 ? 14.613 15.759 -15.452 1.00 53.91 85 GLY A N 1
ATOM 655 C CA . GLY A 1 85 ? 15.822 16.579 -15.271 1.00 53.91 85 GLY A CA 1
ATOM 656 C C . GLY A 1 85 ? 15.769 17.765 -14.295 1.00 53.91 85 GLY A C 1
ATOM 657 O O . GLY A 1 85 ? 16.788 18.429 -14.138 1.00 53.91 85 GLY A O 1
ATOM 658 N N . ILE A 1 86 ? 14.656 18.035 -13.603 1.00 44.19 86 ILE A N 1
ATOM 659 C CA . ILE A 1 86 ? 14.601 19.097 -12.581 1.00 44.19 86 ILE A CA 1
ATOM 660 C C . ILE A 1 86 ? 14.727 18.488 -11.183 1.00 44.19 86 ILE A C 1
ATOM 662 O O . ILE A 1 86 ? 13.852 17.773 -10.687 1.00 44.19 86 ILE A O 1
ATOM 666 N N . THR A 1 87 ? 15.846 18.798 -10.540 1.00 42.28 87 THR A N 1
ATOM 667 C CA . THR A 1 87 ? 16.146 18.507 -9.144 1.00 42.28 87 THR A CA 1
ATOM 668 C C . THR A 1 87 ? 15.121 19.151 -8.197 1.00 42.28 87 THR A C 1
ATOM 670 O O . THR A 1 87 ? 14.942 20.362 -8.126 1.00 42.28 87 THR A O 1
ATOM 673 N N . SER A 1 88 ? 14.425 18.285 -7.455 1.00 47.62 88 SER A N 1
ATOM 674 C CA . SER A 1 88 ? 14.222 18.382 -5.999 1.00 47.62 88 SER A CA 1
ATOM 675 C C . SER A 1 88 ? 13.755 19.713 -5.377 1.00 47.62 88 SER A C 1
ATOM 677 O O . SER A 1 88 ? 14.355 20.166 -4.406 1.00 47.62 88 SER A O 1
ATOM 679 N N . ALA A 1 89 ? 12.641 20.298 -5.826 1.00 39.59 89 ALA A N 1
ATOM 680 C CA . ALA A 1 89 ? 11.975 21.353 -5.036 1.00 39.59 89 ALA A CA 1
ATOM 681 C C . ALA A 1 89 ? 10.471 21.129 -4.793 1.00 39.59 89 ALA A C 1
ATOM 683 O O . ALA A 1 89 ? 9.936 21.601 -3.795 1.00 39.59 89 ALA A O 1
ATOM 684 N N . ASN A 1 90 ? 9.782 20.365 -5.651 1.00 45.69 90 ASN A N 1
ATOM 685 C CA . ASN A 1 90 ? 8.324 20.183 -5.569 1.00 45.69 90 ASN A CA 1
ATOM 686 C C . ASN A 1 90 ? 7.873 18.783 -5.098 1.00 45.69 90 ASN A C 1
ATOM 688 O O . ASN A 1 90 ? 6.679 18.561 -4.932 1.00 45.69 90 ASN A O 1
ATOM 692 N N . LYS A 1 91 ? 8.808 17.850 -4.848 1.00 45.72 91 LYS A N 1
ATOM 693 C CA . LYS A 1 91 ? 8.527 16.437 -4.499 1.00 45.72 91 LYS A CA 1
ATOM 694 C C . LYS A 1 91 ? 7.882 16.217 -3.123 1.00 45.72 91 LYS A C 1
ATOM 696 O O . LYS A 1 91 ? 7.419 15.122 -2.824 1.00 45.72 91 LYS A O 1
ATOM 701 N N . TYR A 1 92 ? 7.866 17.235 -2.268 1.00 45.09 92 TYR A N 1
ATOM 702 C CA . TYR A 1 92 ? 7.501 17.075 -0.862 1.00 45.09 92 TYR A CA 1
ATOM 703 C C . TYR A 1 92 ? 5.991 17.090 -0.574 1.00 45.09 92 TYR A C 1
ATOM 705 O O . TYR A 1 92 ? 5.625 16.751 0.542 1.00 45.09 92 TYR A O 1
ATOM 713 N N . SER A 1 93 ? 5.094 17.468 -1.498 1.00 51.78 93 SER A N 1
ATOM 714 C CA . SER A 1 93 ? 3.692 17.736 -1.112 1.00 51.78 93 SER A CA 1
ATOM 715 C C . SER A 1 93 ? 2.722 16.556 -1.226 1.00 51.78 93 SER A C 1
ATOM 717 O O . SER A 1 93 ? 1.875 16.413 -0.348 1.00 51.78 93 SER A O 1
ATOM 719 N N . GLU A 1 94 ? 2.813 15.713 -2.259 1.00 52.97 94 GLU A N 1
ATOM 720 C CA . GLU A 1 94 ? 1.870 14.590 -2.463 1.00 52.97 94 GLU A CA 1
ATOM 721 C C . GLU A 1 94 ? 2.337 13.308 -1.783 1.00 52.97 94 GLU A C 1
ATOM 723 O O . GLU A 1 94 ? 1.587 12.713 -1.005 1.00 52.97 94 GLU A O 1
ATOM 728 N N . HIS A 1 95 ? 3.619 12.966 -1.939 1.00 59.75 95 HIS A N 1
ATOM 729 C CA . HIS A 1 95 ? 4.248 11.902 -1.158 1.00 59.75 95 HIS A CA 1
ATOM 730 C C . HIS A 1 95 ? 4.103 12.123 0.353 1.00 59.75 95 HIS A C 1
ATOM 732 O O . HIS A 1 95 ? 3.966 11.152 1.089 1.00 59.75 95 HIS A O 1
ATOM 738 N N . ALA A 1 96 ? 4.066 13.372 0.835 1.00 65.00 96 ALA A N 1
ATOM 739 C CA . ALA A 1 96 ? 3.847 13.642 2.254 1.00 65.00 96 ALA A CA 1
ATOM 740 C C . ALA A 1 96 ? 2.451 13.245 2.740 1.00 65.00 96 ALA A C 1
ATOM 742 O O . ALA A 1 96 ? 2.327 12.864 3.891 1.00 65.00 96 ALA A O 1
ATOM 743 N N . ILE A 1 97 ? 1.402 13.299 1.916 1.00 70.44 97 ILE A N 1
ATOM 744 C CA . ILE A 1 97 ? 0.045 12.925 2.359 1.00 70.44 97 ILE A CA 1
ATOM 745 C C . ILE A 1 97 ? -0.020 11.421 2.558 1.00 70.44 97 ILE A C 1
ATOM 747 O O . ILE A 1 97 ? -0.418 10.957 3.627 1.00 70.44 97 ILE A O 1
ATOM 751 N N . LEU A 1 98 ? 0.402 10.674 1.531 1.00 78.19 98 LEU A N 1
ATOM 752 C CA . LEU A 1 98 ? 0.476 9.224 1.602 1.00 78.19 98 LEU A CA 1
ATOM 753 C C . LEU A 1 98 ? 1.354 8.826 2.778 1.00 78.19 98 LEU A C 1
ATOM 755 O O . LEU A 1 98 ? 0.863 8.144 3.668 1.00 78.19 98 LEU A O 1
ATOM 759 N 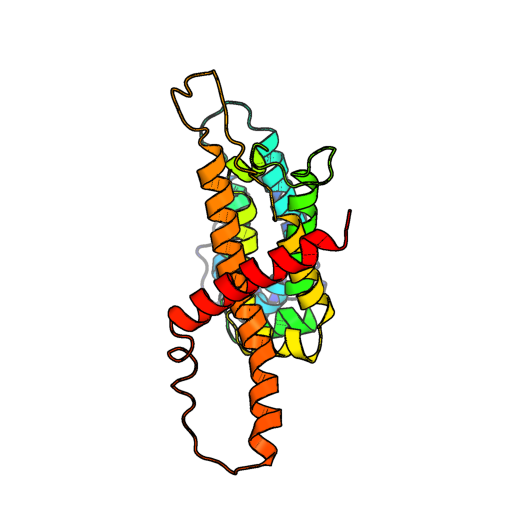N . ASN A 1 99 ? 2.590 9.323 2.856 1.00 78.94 99 ASN A N 1
ATOM 760 C CA . ASN A 1 99 ? 3.526 8.954 3.915 1.00 78.94 99 ASN A CA 1
ATOM 761 C C . ASN A 1 99 ? 3.015 9.336 5.314 1.00 78.94 99 ASN A C 1
ATOM 763 O O . ASN A 1 99 ? 3.101 8.518 6.225 1.00 78.94 99 ASN A O 1
ATOM 767 N N . SER A 1 100 ? 2.476 10.544 5.500 1.00 82.19 100 SER A N 1
ATOM 768 C CA . SER A 1 100 ? 2.036 11.009 6.818 1.00 82.19 100 SER A CA 1
ATOM 769 C C . SER A 1 100 ? 0.792 10.274 7.297 1.00 82.19 100 SER A C 1
ATOM 771 O O . SER A 1 100 ? 0.767 9.824 8.436 1.00 82.19 100 SER A O 1
ATOM 773 N N . PHE A 1 101 ? -0.241 10.116 6.467 1.00 90.12 101 PHE A N 1
ATOM 774 C CA . PHE A 1 101 ? -1.505 9.542 6.936 1.00 90.12 101 PHE A CA 1
ATOM 775 C C . PHE A 1 101 ? -1.507 8.021 6.971 1.00 90.12 101 PHE A C 1
ATOM 777 O O . PHE A 1 101 ? -2.019 7.447 7.929 1.00 90.12 101 PHE A O 1
ATOM 784 N N . SER A 1 102 ? -0.918 7.352 5.981 1.00 92.81 102 SER A N 1
ATOM 785 C CA . SER A 1 102 ? -0.926 5.884 5.953 1.00 92.81 102 SER A CA 1
ATOM 786 C C . SER A 1 102 ? -0.184 5.286 7.151 1.00 92.81 102 SER A C 1
ATOM 788 O O . SER A 1 102 ? -0.711 4.375 7.780 1.00 92.81 102 SER A O 1
ATOM 790 N N . VAL A 1 103 ? 0.956 5.860 7.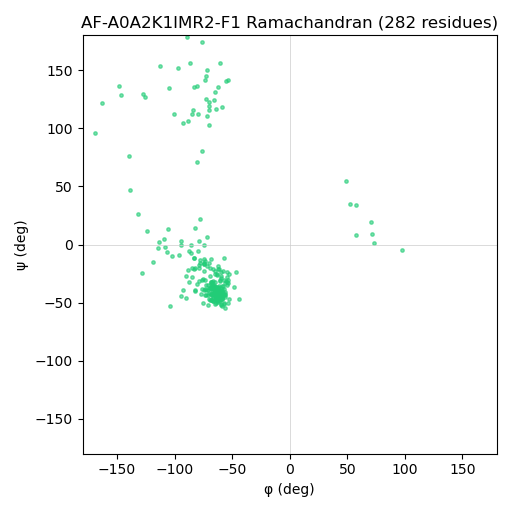573 1.00 91.19 103 VAL A N 1
ATOM 791 C CA . VAL A 1 103 ? 1.633 5.455 8.823 1.00 91.19 103 VAL A CA 1
ATOM 792 C C . VAL A 1 103 ? 0.702 5.645 10.018 1.00 91.19 103 VAL A C 1
ATOM 794 O O . VAL A 1 103 ? 0.550 4.736 10.827 1.00 91.19 103 VAL A O 1
ATOM 797 N N . GLN A 1 104 ? 0.040 6.798 10.122 1.00 92.00 104 GLN A N 1
ATOM 798 C CA . GLN A 1 104 ? -0.835 7.116 11.255 1.00 92.00 104 GLN A CA 1
ATOM 799 C C . GLN A 1 104 ? -2.134 6.302 11.281 1.00 92.00 104 GLN A C 1
ATOM 801 O O . GLN A 1 104 ? -2.802 6.274 12.308 1.00 92.00 104 GLN A O 1
ATOM 806 N N . ILE A 1 105 ? -2.511 5.649 10.181 1.00 93.88 105 ILE A N 1
ATOM 807 C CA . ILE A 1 105 ? -3.740 4.852 10.083 1.00 93.88 105 ILE A CA 1
ATOM 808 C C . ILE A 1 105 ? -3.417 3.360 10.143 1.00 93.88 105 ILE A C 1
ATOM 810 O O . ILE A 1 105 ? -3.981 2.648 10.969 1.00 93.88 105 ILE A O 1
ATOM 814 N N . PHE A 1 106 ? -2.505 2.883 9.293 1.00 95.75 106 PHE A N 1
ATOM 815 C CA . PHE A 1 106 ? -2.252 1.456 9.076 1.00 95.75 106 PHE A CA 1
ATOM 816 C C . PHE A 1 106 ? -1.409 0.814 10.183 1.00 95.75 106 PHE A C 1
ATOM 818 O O . PHE A 1 106 ? -1.389 -0.410 10.311 1.00 95.75 106 PHE A O 1
ATOM 825 N N . THR A 1 107 ? -0.780 1.602 11.054 1.00 94.44 107 THR A N 1
ATOM 826 C CA . THR A 1 107 ? -0.055 1.073 12.222 1.00 94.44 107 THR A CA 1
ATOM 827 C C . THR A 1 107 ? -0.936 0.874 13.457 1.00 94.44 107 THR A C 1
ATOM 829 O O . THR A 1 107 ? -0.470 0.307 14.441 1.00 94.44 107 THR A O 1
ATOM 832 N N . ILE A 1 108 ? -2.208 1.291 13.431 1.00 94.31 108 ILE A N 1
ATOM 833 C CA . ILE A 1 108 ? -3.077 1.262 14.615 1.00 94.31 108 ILE A CA 1
ATOM 834 C C . ILE A 1 108 ? -3.709 -0.132 14.798 1.00 94.31 108 ILE A C 1
ATOM 836 O O . ILE A 1 108 ? -4.569 -0.505 13.995 1.00 94.31 108 ILE A O 1
ATOM 840 N N . PRO A 1 109 ? -3.405 -0.867 15.890 1.00 91.50 109 PRO A N 1
ATOM 841 C CA . PRO A 1 109 ? -3.832 -2.263 16.059 1.00 91.50 109 PRO A CA 1
ATOM 842 C C . PRO A 1 109 ? -5.344 -2.490 16.075 1.00 91.50 109 PRO A C 1
ATOM 844 O O . PRO A 1 109 ? -5.824 -3.523 15.630 1.00 91.50 109 PRO A O 1
ATOM 847 N N . THR A 1 110 ? -6.125 -1.529 16.568 1.00 91.69 110 THR A N 1
ATOM 848 C CA . THR A 1 110 ? -7.590 -1.657 16.632 1.00 91.69 110 THR A CA 1
ATOM 849 C C . THR A 1 110 ? -8.292 -1.182 15.362 1.00 91.69 110 THR A C 1
ATOM 851 O O . THR A 1 110 ? -9.424 -1.583 15.092 1.00 91.69 110 THR A O 1
ATOM 854 N N . LEU A 1 111 ? -7.640 -0.328 14.569 1.00 94.50 111 LEU A N 1
ATOM 855 C CA . LEU A 1 111 ? -8.220 0.267 13.367 1.00 94.50 111 LEU A CA 1
ATOM 856 C C . LEU A 1 111 ? -7.868 -0.544 12.121 1.00 94.50 111 LEU A C 1
ATOM 858 O O . LEU A 1 111 ? -8.743 -0.804 11.301 1.00 94.50 111 LEU A O 1
ATOM 862 N N . THR A 1 112 ? -6.616 -0.973 11.978 1.00 96.44 112 THR A N 1
ATOM 863 C CA . THR A 1 112 ? -6.144 -1.635 10.759 1.00 96.44 112 THR A CA 1
ATOM 864 C C . THR A 1 112 ? -6.871 -2.947 10.461 1.00 96.44 112 THR A C 1
ATOM 866 O O . THR A 1 112 ? -7.389 -3.069 9.348 1.00 96.44 112 THR A O 1
ATOM 869 N N . PRO A 1 113 ? -7.034 -3.897 11.407 1.00 95.25 113 PRO A N 1
ATOM 870 C CA . PRO A 1 113 ? -7.816 -5.108 11.151 1.00 95.25 113 PRO A CA 1
ATOM 871 C C . PRO A 1 113 ? -9.269 -4.791 10.780 1.00 95.25 113 PRO A C 1
ATOM 873 O O . PRO A 1 113 ? -9.829 -5.397 9.868 1.00 95.25 113 PRO A O 1
ATOM 876 N N . LYS A 1 114 ? -9.863 -3.770 11.414 1.00 95.50 114 LYS A N 1
ATOM 877 C CA . LYS A 1 114 ? -11.210 -3.295 11.079 1.00 95.50 114 LYS A CA 1
ATOM 878 C C . LYS A 1 114 ? -11.289 -2.788 9.636 1.00 95.50 114 LYS A C 1
ATOM 880 O O . LYS A 1 114 ? -12.239 -3.115 8.935 1.00 95.50 114 LYS A O 1
ATOM 885 N N . LEU A 1 115 ? -10.292 -2.039 9.162 1.00 96.75 115 LEU A N 1
ATOM 886 C CA . LEU A 1 115 ? -10.225 -1.566 7.773 1.00 96.75 115 LEU A CA 1
ATOM 887 C C . LEU A 1 115 ? -10.010 -2.705 6.768 1.00 96.75 115 LEU A C 1
ATOM 889 O O . LEU A 1 115 ? -10.564 -2.659 5.670 1.00 96.75 115 LEU A O 1
ATOM 893 N N . VAL A 1 116 ? -9.244 -3.739 7.129 1.00 97.00 116 VAL A N 1
ATOM 894 C CA . VAL A 1 116 ? -9.083 -4.943 6.294 1.00 97.00 116 VAL A CA 1
ATOM 895 C C . VAL A 1 116 ? -10.426 -5.643 6.097 1.00 97.00 116 VAL A C 1
ATOM 897 O O . VAL A 1 116 ? -10.776 -5.975 4.966 1.00 97.00 116 VAL A O 1
ATOM 900 N N . ILE A 1 117 ? -11.196 -5.806 7.174 1.00 94.31 117 ILE A N 1
ATOM 901 C CA . ILE A 1 117 ? -12.478 -6.520 7.159 1.00 94.31 117 ILE A CA 1
ATOM 902 C C . ILE A 1 117 ? -13.585 -5.676 6.511 1.00 94.31 117 ILE A C 1
ATOM 904 O O . ILE A 1 117 ? -14.293 -6.148 5.625 1.00 94.31 117 ILE A O 1
ATOM 908 N N . GLU A 1 118 ? -13.754 -4.426 6.946 1.00 93.88 118 GLU A N 1
ATOM 909 C CA . GLU A 1 118 ? -14.901 -3.592 6.562 1.00 93.88 118 GLU A CA 1
ATOM 910 C C . GLU A 1 118 ? -14.664 -2.762 5.299 1.00 93.88 118 GLU A C 1
ATOM 912 O O . GLU A 1 118 ? -15.621 -2.354 4.648 1.00 93.88 118 GLU A O 1
ATOM 917 N N . SER A 1 119 ? -13.411 -2.419 4.994 1.00 93.38 119 SER A N 1
ATOM 918 C CA . SER A 1 119 ? -13.062 -1.414 3.972 1.00 93.38 119 SER A CA 1
ATOM 919 C C . SER A 1 119 ? -12.122 -1.950 2.895 1.00 93.38 119 SER A C 1
ATOM 921 O O . SER A 1 119 ? -11.596 -1.169 2.110 1.00 93.38 119 SER A O 1
ATOM 923 N N . ARG A 1 120 ? -11.917 -3.276 2.848 1.00 95.44 120 ARG A N 1
ATOM 924 C CA . ARG A 1 120 ? -11.100 -3.966 1.834 1.00 95.44 120 ARG A CA 1
ATOM 925 C C . ARG A 1 120 ? -9.690 -3.373 1.693 1.00 95.44 120 ARG A C 1
ATOM 927 O O . ARG A 1 120 ? -9.131 -3.344 0.601 1.00 95.44 120 ARG A O 1
ATOM 934 N N . LEU A 1 121 ? -9.105 -2.914 2.805 1.00 97.81 121 LEU A N 1
ATOM 935 C CA . LEU A 1 121 ? -7.815 -2.214 2.814 1.00 97.81 121 LEU A CA 1
ATOM 936 C C . LEU A 1 121 ? -6.707 -3.003 2.102 1.00 97.81 121 LEU A C 1
ATOM 938 O O . LEU A 1 121 ? -6.031 -2.461 1.233 1.00 97.81 121 LEU A O 1
ATOM 942 N N . LEU A 1 122 ? -6.532 -4.286 2.437 1.00 98.06 122 LEU A N 1
ATOM 943 C CA . LEU A 1 122 ? -5.477 -5.096 1.825 1.00 98.06 122 LEU A CA 1
ATOM 944 C C . LEU A 1 122 ? -5.742 -5.369 0.337 1.00 98.06 122 LEU A C 1
ATOM 946 O O . LEU A 1 122 ? -4.809 -5.350 -0.455 1.00 98.06 122 LEU A O 1
ATOM 950 N N . GLU A 1 123 ? -6.999 -5.583 -0.055 1.00 98.00 123 GLU A N 1
ATOM 951 C CA . GLU A 1 123 ? -7.386 -5.761 -1.463 1.00 98.00 123 GLU A CA 1
ATOM 952 C C . GLU A 1 123 ? -7.021 -4.524 -2.292 1.00 98.00 123 GLU A C 1
ATOM 954 O O . GLU A 1 123 ? -6.405 -4.652 -3.348 1.00 98.00 123 GLU A O 1
ATOM 959 N N . MET A 1 124 ? -7.316 -3.330 -1.769 1.00 97.75 124 MET A N 1
ATOM 960 C CA . MET A 1 124 ? -6.942 -2.059 -2.390 1.00 97.75 124 MET A CA 1
ATOM 961 C C . MET A 1 124 ? -5.418 -1.921 -2.525 1.00 97.75 124 MET A C 1
ATOM 963 O O . MET A 1 124 ? -4.933 -1.578 -3.605 1.00 97.75 124 MET A O 1
ATOM 967 N N . LEU A 1 125 ? -4.651 -2.225 -1.471 1.00 98.38 125 LEU A N 1
ATOM 968 C CA . LEU A 1 125 ? -3.187 -2.131 -1.511 1.00 98.38 125 LEU A CA 1
ATOM 969 C C . LEU A 1 125 ? -2.580 -3.126 -2.512 1.00 98.38 125 LEU A C 1
ATOM 971 O O . LEU A 1 125 ? -1.730 -2.754 -3.315 1.00 98.38 125 LEU A O 1
ATOM 975 N N . LEU A 1 126 ? -3.033 -4.383 -2.518 1.00 98.44 126 LEU A N 1
ATOM 976 C CA . LEU A 1 126 ? -2.550 -5.385 -3.474 1.00 98.44 126 LEU A CA 1
ATOM 977 C C . LEU A 1 126 ? -2.933 -5.027 -4.916 1.00 98.44 126 LEU A C 1
ATOM 979 O O . LEU A 1 126 ? -2.123 -5.204 -5.824 1.00 98.44 126 LEU A O 1
ATOM 983 N N . GLY A 1 127 ? -4.138 -4.490 -5.128 1.00 98.00 127 GLY A N 1
ATOM 984 C CA . GLY A 1 127 ? -4.584 -3.992 -6.429 1.00 98.00 127 GLY A CA 1
ATOM 985 C C . GLY A 1 127 ? -3.732 -2.824 -6.924 1.00 98.00 127 GLY A C 1
ATOM 986 O O . GLY A 1 127 ? -3.238 -2.859 -8.044 1.00 98.00 127 GLY A O 1
ATOM 987 N N . THR A 1 128 ? -3.467 -1.841 -6.065 1.00 97.31 128 THR A N 1
ATOM 988 C CA . THR A 1 128 ? -2.630 -0.682 -6.417 1.00 97.31 128 THR A CA 1
ATOM 989 C C . THR A 1 128 ? -1.192 -1.113 -6.743 1.00 97.31 128 THR A C 1
ATOM 991 O O . THR A 1 128 ? -0.596 -0.623 -7.701 1.00 97.31 128 THR A O 1
ATOM 994 N N . LEU A 1 129 ? -0.641 -2.090 -6.009 1.00 97.12 129 LEU A N 1
ATOM 995 C CA . LEU A 1 129 ? 0.691 -2.640 -6.285 1.00 97.12 129 LEU A CA 1
ATOM 996 C C . LEU A 1 129 ? 0.731 -3.387 -7.621 1.00 97.12 129 LEU A C 1
ATOM 998 O O . LEU A 1 129 ? 1.701 -3.268 -8.369 1.00 97.12 129 LEU A O 1
ATOM 1002 N N . LYS A 1 130 ? -0.329 -4.139 -7.932 1.00 96.25 130 LYS A N 1
ATOM 1003 C CA . LYS A 1 130 ? -0.474 -4.825 -9.216 1.00 96.25 130 LYS A CA 1
ATOM 1004 C C . LYS A 1 130 ? -0.456 -3.830 -10.373 1.00 96.25 130 LYS A C 1
ATOM 1006 O O . LYS A 1 130 ? 0.337 -4.013 -11.292 1.00 96.25 130 LYS A O 1
ATOM 1011 N N . GLU A 1 131 ? -1.284 -2.789 -10.327 1.00 95.25 131 GLU A N 1
ATOM 1012 C CA . GLU A 1 131 ? -1.338 -1.782 -11.396 1.00 95.25 131 GLU A CA 1
ATOM 1013 C C . GLU A 1 131 ? 0.006 -1.051 -11.548 1.00 95.25 131 GLU A C 1
ATOM 1015 O O . GLU A 1 131 ? 0.489 -0.854 -12.664 1.00 95.25 131 GLU A O 1
ATOM 1020 N N . PHE A 1 132 ? 0.690 -0.757 -10.435 1.00 93.56 132 PHE A N 1
ATOM 1021 C CA . PHE A 1 132 ? 2.050 -0.216 -10.469 1.00 93.56 132 PHE A CA 1
ATOM 1022 C C . PHE A 1 132 ? 3.042 -1.140 -11.193 1.00 93.56 132 PHE A C 1
ATOM 1024 O O . PHE A 1 132 ? 3.823 -0.690 -12.037 1.00 93.56 132 PHE A O 1
ATOM 1031 N N . PHE A 1 133 ? 3.027 -2.436 -10.877 1.00 93.56 133 PHE A N 1
ATOM 1032 C CA . PHE A 1 133 ? 3.896 -3.404 -11.536 1.00 93.56 133 PHE A CA 1
ATOM 1033 C C . PHE A 1 133 ? 3.556 -3.566 -13.020 1.00 93.56 133 PHE A C 1
ATOM 1035 O O . PHE A 1 133 ? 4.476 -3.628 -13.834 1.00 93.56 133 PHE A O 1
ATOM 1042 N N . LEU A 1 134 ? 2.274 -3.549 -13.393 1.00 91.94 134 LEU A N 1
ATOM 1043 C CA . LEU A 1 134 ? 1.850 -3.567 -14.796 1.00 91.94 134 LEU A CA 1
ATOM 1044 C C . LEU A 1 134 ? 2.366 -2.342 -15.564 1.00 91.94 134 LEU A C 1
ATOM 1046 O O . LEU A 1 134 ? 2.883 -2.491 -16.668 1.00 91.94 134 LEU A O 1
ATOM 1050 N N . ALA A 1 135 ? 2.334 -1.149 -14.964 1.00 90.00 135 ALA A N 1
ATOM 1051 C CA . ALA A 1 135 ? 2.914 0.057 -15.566 1.00 90.00 135 ALA A CA 1
ATOM 1052 C C . ALA A 1 135 ? 4.443 -0.047 -15.772 1.00 90.00 135 ALA A C 1
ATOM 1054 O O . ALA A 1 135 ? 5.023 0.605 -16.651 1.00 90.00 135 ALA A O 1
ATOM 1055 N N . CYS A 1 136 ? 5.105 -0.888 -14.977 1.00 89.88 136 CYS A N 1
ATOM 1056 C CA . CYS A 1 136 ? 6.536 -1.161 -15.055 1.00 89.88 136 CYS A CA 1
ATOM 1057 C C . CYS A 1 136 ? 6.887 -2.397 -15.903 1.00 89.88 136 CYS A C 1
ATOM 1059 O O . CYS A 1 136 ? 8.072 -2.702 -16.057 1.00 89.88 136 CYS A O 1
ATOM 1061 N N . ALA A 1 137 ? 5.895 -3.089 -16.464 1.00 90.12 137 ALA A N 1
ATOM 1062 C CA . ALA A 1 137 ? 6.109 -4.258 -17.304 1.00 90.12 137 ALA A CA 1
ATOM 1063 C C . ALA A 1 137 ? 6.702 -3.883 -18.673 1.00 90.12 137 ALA A C 1
ATOM 1065 O O . ALA A 1 137 ? 6.489 -2.779 -19.194 1.00 90.12 137 ALA A O 1
ATOM 1066 N N . GLY A 1 138 ? 7.475 -4.809 -19.234 1.00 86.31 138 GLY A N 1
ATOM 1067 C CA . GLY A 1 138 ? 7.963 -4.790 -20.605 1.00 86.31 138 GLY A CA 1
ATOM 1068 C C . GLY A 1 138 ? 7.005 -5.476 -21.570 1.00 86.31 138 GLY A C 1
ATOM 1069 O O . GLY A 1 138 ? 5.977 -6.023 -21.177 1.00 86.31 138 GLY A O 1
ATOM 1070 N N . GLU A 1 139 ? 7.364 -5.466 -22.852 1.00 84.56 139 GLU A N 1
ATOM 1071 C CA . GLU A 1 139 ? 6.588 -6.124 -23.914 1.00 84.56 139 GLU A CA 1
ATOM 1072 C C . GLU A 1 139 ? 6.501 -7.647 -23.730 1.00 84.56 139 GLU A C 1
ATOM 1074 O O . GLU A 1 139 ? 5.529 -8.271 -24.144 1.00 84.56 139 GLU A O 1
ATOM 1079 N N . ASP A 1 140 ? 7.490 -8.242 -23.060 1.00 82.88 140 ASP A N 1
ATOM 1080 C CA . ASP A 1 140 ? 7.533 -9.663 -22.706 1.00 82.88 140 ASP A CA 1
ATOM 1081 C C . ASP A 1 140 ? 6.658 -10.016 -21.489 1.00 82.88 140 ASP A C 1
ATOM 1083 O O . ASP A 1 140 ? 6.663 -11.158 -21.024 1.00 82.88 140 ASP A O 1
ATOM 1087 N N . GLY A 1 141 ? 5.924 -9.036 -20.952 1.00 81.94 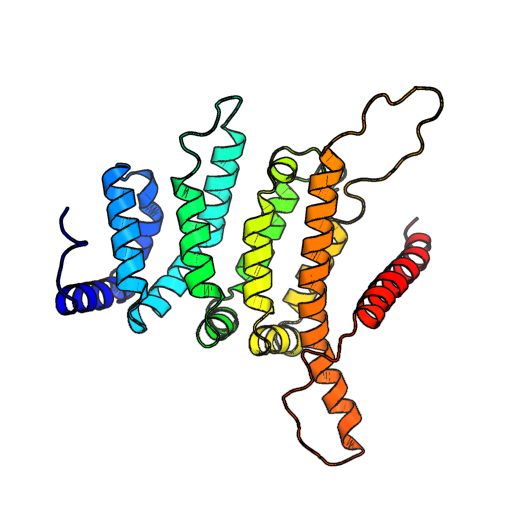141 GLY A N 1
ATOM 1088 C CA . GLY A 1 141 ? 5.085 -9.189 -19.771 1.00 81.94 141 GLY A CA 1
ATOM 1089 C C . GLY A 1 141 ? 5.874 -9.334 -18.471 1.00 81.94 141 GLY A C 1
ATOM 1090 O O . GLY A 1 141 ? 5.269 -9.637 -17.445 1.00 81.94 141 GLY A O 1
ATOM 1091 N N . ARG A 1 142 ? 7.198 -9.131 -18.480 1.00 84.62 142 ARG A N 1
ATOM 1092 C CA . ARG A 1 142 ? 8.030 -9.180 -17.273 1.00 84.62 142 ARG A CA 1
ATOM 1093 C C . ARG A 1 142 ? 8.270 -7.792 -16.723 1.00 84.62 142 ARG A C 1
ATOM 1095 O O . ARG A 1 142 ? 8.304 -6.801 -17.450 1.00 84.62 142 ARG A O 1
ATOM 1102 N N . LEU A 1 143 ? 8.467 -7.721 -15.415 1.00 86.50 143 LEU A N 1
ATOM 1103 C CA . LEU A 1 143 ? 8.808 -6.477 -14.752 1.00 86.50 143 LEU A CA 1
ATOM 1104 C C . LEU A 1 143 ? 10.202 -6.004 -15.210 1.00 86.50 143 LEU A C 1
ATOM 1106 O O . LEU A 1 143 ? 11.178 -6.744 -15.098 1.00 86.50 143 LEU A O 1
ATOM 1110 N N . LEU A 1 144 ? 10.306 -4.779 -15.736 1.00 84.31 144 LEU A N 1
ATOM 1111 C CA . LEU A 1 144 ? 11.577 -4.231 -16.216 1.00 84.31 144 LEU A CA 1
ATOM 1112 C C . LEU A 1 144 ? 12.278 -3.445 -15.109 1.00 84.31 144 LEU A C 1
ATOM 1114 O O . LEU A 1 144 ? 11.925 -2.296 -14.850 1.00 84.31 144 LEU A O 1
ATOM 1118 N N . GLY A 1 145 ? 13.330 -4.014 -14.513 1.00 78.62 145 GLY A N 1
ATOM 1119 C CA . GLY A 1 145 ? 14.118 -3.355 -13.458 1.00 78.62 145 GLY A CA 1
ATOM 1120 C C . GLY A 1 145 ? 14.660 -1.968 -13.841 1.00 78.62 145 GLY A C 1
ATOM 1121 O O . GLY A 1 145 ? 14.819 -1.101 -12.988 1.00 78.62 145 GLY A O 1
ATOM 1122 N N . SER A 1 146 ? 14.894 -1.731 -15.135 1.00 75.31 146 SER A N 1
ATOM 1123 C CA . SER A 1 146 ? 15.375 -0.457 -15.682 1.00 75.31 146 SER A CA 1
ATOM 1124 C C . SER A 1 146 ? 14.293 0.618 -15.844 1.00 75.31 146 SER A C 1
ATOM 1126 O O . SER A 1 146 ? 14.611 1.753 -16.202 1.00 75.31 146 SER A O 1
ATOM 1128 N N . LYS A 1 147 ? 13.012 0.308 -15.594 1.00 82.25 147 LYS A N 1
ATOM 1129 C CA . LYS A 1 147 ? 11.929 1.293 -15.697 1.00 82.25 147 LYS A CA 1
ATOM 1130 C C . LYS A 1 147 ? 12.119 2.379 -14.636 1.00 82.25 147 LYS A C 1
ATOM 1132 O O . LYS A 1 147 ? 12.273 2.082 -13.453 1.00 82.25 147 LYS A O 1
ATOM 1137 N N . GLY A 1 148 ? 12.034 3.649 -15.040 1.00 80.75 148 GLY A N 1
ATOM 1138 C CA . GLY A 1 148 ? 12.328 4.792 -14.164 1.00 80.75 148 GLY A CA 1
ATOM 1139 C C . GLY A 1 148 ? 11.559 4.799 -12.835 1.00 80.75 148 GLY A C 1
ATOM 1140 O O . GLY A 1 148 ? 12.113 5.197 -11.815 1.00 80.75 148 GLY A O 1
ATOM 1141 N N . LEU A 1 149 ? 10.319 4.301 -12.810 1.00 82.88 149 LEU A N 1
ATOM 1142 C CA . LEU A 1 149 ? 9.513 4.193 -11.588 1.00 82.88 149 LEU A CA 1
ATOM 1143 C C . LEU A 1 149 ? 10.067 3.174 -10.574 1.00 82.88 149 LEU A C 1
ATOM 1145 O O . LEU A 1 149 ? 9.998 3.413 -9.365 1.00 82.88 149 LEU A O 1
ATOM 1149 N N . LEU A 1 150 ? 10.641 2.064 -11.050 1.00 84.44 150 LEU A N 1
ATOM 1150 C CA . LEU A 1 150 ? 11.303 1.068 -10.205 1.00 84.44 150 LEU A CA 1
ATOM 1151 C C . LEU A 1 150 ? 12.648 1.573 -9.697 1.00 84.44 150 LEU A C 1
ATOM 1153 O O . LEU A 1 150 ? 12.916 1.480 -8.500 1.00 84.44 150 LEU A O 1
ATOM 1157 N N . VAL A 1 151 ? 13.438 2.201 -10.570 1.00 83.62 151 VAL A N 1
ATOM 1158 C CA . VAL A 1 151 ? 14.723 2.814 -10.196 1.00 83.62 151 VAL A CA 1
ATOM 1159 C C . VAL A 1 151 ? 14.524 3.882 -9.112 1.00 83.62 151 VAL A C 1
ATOM 1161 O O . VAL A 1 151 ? 15.272 3.931 -8.137 1.00 83.62 151 VAL A O 1
ATOM 1164 N N . LYS A 1 152 ? 13.454 4.681 -9.215 1.00 83.69 152 LYS A N 1
ATOM 1165 C CA . LYS A 1 152 ? 13.054 5.680 -8.206 1.00 83.69 152 LYS A CA 1
ATOM 1166 C C . LYS A 1 152 ? 12.420 5.085 -6.939 1.00 83.69 152 LYS A C 1
ATOM 1168 O O . LYS A 1 152 ? 12.078 5.837 -6.031 1.00 83.69 152 LYS A O 1
ATOM 1173 N N . ARG A 1 153 ? 12.268 3.758 -6.855 1.00 87.06 153 ARG A N 1
ATOM 1174 C CA . ARG A 1 153 ? 11.724 3.024 -5.700 1.00 87.06 153 ARG A CA 1
ATOM 1175 C C . ARG A 1 153 ? 10.312 3.451 -5.290 1.00 87.06 153 ARG A C 1
ATOM 1177 O O . ARG A 1 153 ? 9.964 3.397 -4.112 1.00 87.06 153 ARG A O 1
ATOM 1184 N N . MET A 1 154 ? 9.468 3.823 -6.253 1.00 86.69 154 MET A N 1
ATOM 1185 C CA . MET A 1 154 ? 8.085 4.255 -5.985 1.00 86.69 154 MET A CA 1
ATOM 1186 C C . MET A 1 154 ? 7.239 3.171 -5.297 1.00 86.69 154 MET A C 1
ATOM 1188 O O . MET A 1 154 ? 6.348 3.481 -4.508 1.00 86.69 154 MET A O 1
ATOM 1192 N N . TYR A 1 155 ? 7.580 1.896 -5.510 1.00 89.69 155 TYR A N 1
ATOM 1193 C CA . TYR A 1 155 ? 6.975 0.752 -4.822 1.00 89.69 155 TYR A CA 1
ATOM 1194 C C . TYR A 1 155 ? 7.194 0.750 -3.302 1.00 89.69 155 TYR A C 1
ATOM 1196 O O . TYR A 1 155 ? 6.469 0.068 -2.583 1.00 89.69 155 TYR A O 1
ATOM 1204 N N . TYR A 1 156 ? 8.206 1.462 -2.790 1.00 90.19 156 TYR A N 1
ATOM 1205 C CA . TYR A 1 156 ? 8.606 1.356 -1.387 1.00 90.19 156 TYR A CA 1
ATOM 1206 C C . TYR A 1 156 ? 7.447 1.686 -0.452 1.00 90.19 156 TYR A C 1
ATOM 1208 O O . TYR A 1 156 ? 7.224 0.983 0.532 1.00 90.19 156 TYR A O 1
ATOM 1216 N N . ARG A 1 157 ? 6.672 2.729 -0.782 1.00 90.12 157 ARG A N 1
ATOM 1217 C CA . ARG A 1 157 ? 5.604 3.169 0.109 1.00 90.12 157 ARG A CA 1
ATOM 1218 C C . ARG A 1 157 ? 4.483 2.149 0.223 1.00 90.12 157 ARG A C 1
ATOM 1220 O O . ARG A 1 157 ? 4.077 1.815 1.330 1.00 90.12 157 ARG A O 1
ATOM 1227 N N . ILE A 1 158 ? 4.020 1.651 -0.915 1.00 94.94 158 ILE A N 1
ATOM 1228 C CA . ILE A 1 158 ? 2.926 0.689 -0.962 1.00 94.94 158 ILE A CA 1
ATOM 1229 C C . ILE A 1 158 ? 3.312 -0.652 -0.329 1.00 94.94 158 ILE A C 1
ATOM 1231 O O . ILE A 1 158 ? 2.495 -1.259 0.358 1.00 94.94 158 ILE A O 1
ATOM 1235 N N . LEU A 1 159 ? 4.570 -1.084 -0.470 1.00 96.06 159 LEU A N 1
ATOM 1236 C CA . LEU A 1 159 ? 5.067 -2.277 0.218 1.00 96.06 159 LEU A CA 1
ATOM 1237 C C . LEU A 1 159 ? 5.142 -2.083 1.732 1.00 96.06 159 LEU A C 1
ATOM 1239 O O . LEU A 1 159 ? 4.697 -2.958 2.468 1.00 96.06 159 LEU A O 1
ATOM 1243 N N . GLU A 1 160 ? 5.637 -0.941 2.211 1.00 94.62 160 GLU A N 1
ATOM 1244 C CA . GLU A 1 160 ? 5.628 -0.639 3.647 1.00 94.62 160 GLU A CA 1
ATOM 1245 C C . GLU A 1 160 ? 4.198 -0.563 4.201 1.00 94.62 160 GLU A C 1
ATOM 1247 O O . GLU A 1 160 ? 3.943 -1.063 5.292 1.00 94.62 160 GLU A O 1
ATOM 1252 N N . ASP A 1 161 ? 3.237 -0.037 3.437 1.00 96.81 161 ASP A N 1
ATOM 1253 C CA . ASP A 1 161 ? 1.824 -0.041 3.829 1.00 96.81 161 ASP A CA 1
ATOM 1254 C C . ASP A 1 161 ? 1.250 -1.458 3.933 1.00 96.81 161 ASP A C 1
ATOM 1256 O O . ASP A 1 161 ? 0.616 -1.792 4.936 1.00 96.81 161 ASP A O 1
ATOM 1260 N N . ILE A 1 162 ? 1.523 -2.325 2.951 1.00 98.31 162 ILE A N 1
ATOM 1261 C CA . ILE A 1 162 ? 1.146 -3.747 3.014 1.00 98.31 162 ILE A CA 1
ATOM 1262 C C . ILE A 1 162 ? 1.796 -4.408 4.231 1.00 98.31 162 ILE A C 1
ATOM 1264 O O . ILE A 1 162 ? 1.133 -5.142 4.965 1.00 98.31 162 ILE A O 1
ATOM 1268 N N . ARG A 1 163 ? 3.076 -4.120 4.482 1.00 97.31 163 ARG A N 1
ATOM 1269 C CA . ARG A 1 163 ? 3.811 -4.631 5.639 1.00 97.31 163 ARG A CA 1
ATOM 1270 C C . ARG A 1 163 ? 3.166 -4.181 6.946 1.00 97.31 163 ARG A C 1
ATOM 1272 O O . ARG A 1 163 ? 2.953 -5.025 7.807 1.00 97.31 163 ARG A O 1
ATOM 1279 N N . TYR A 1 164 ? 2.811 -2.903 7.102 1.00 96.75 164 TYR A N 1
ATOM 1280 C CA . TYR A 1 164 ? 2.131 -2.410 8.305 1.00 96.75 164 TYR A CA 1
ATOM 1281 C C . TYR A 1 164 ? 0.803 -3.117 8.536 1.00 96.75 164 TYR A C 1
ATOM 1283 O O . TYR A 1 164 ? 0.525 -3.512 9.666 1.00 96.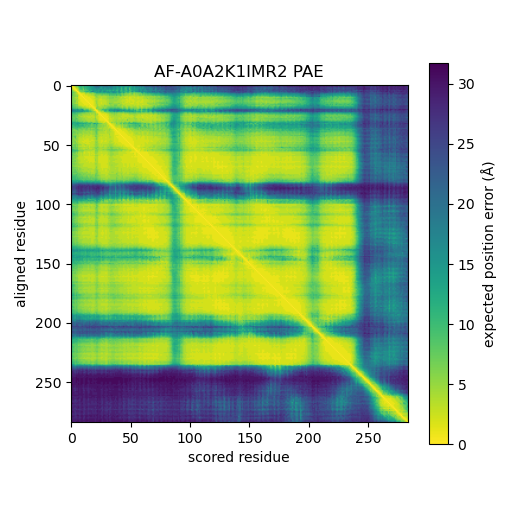75 164 TYR A O 1
ATOM 1291 N N . VAL A 1 165 ? 0.021 -3.337 7.477 1.00 97.88 165 VAL A N 1
ATOM 1292 C CA . VAL A 1 165 ? -1.248 -4.064 7.562 1.00 97.88 165 VAL A CA 1
ATOM 1293 C C . VAL A 1 165 ? -1.037 -5.515 7.986 1.00 97.88 165 VAL A C 1
ATOM 1295 O O . VAL A 1 165 ? -1.666 -5.969 8.940 1.00 97.88 165 VAL A O 1
ATOM 1298 N N . MET A 1 166 ? -0.134 -6.229 7.318 1.00 97.56 166 MET A N 1
ATOM 1299 C CA . MET A 1 166 ? 0.110 -7.653 7.562 1.00 97.56 166 MET A CA 1
ATOM 1300 C C . MET A 1 166 ? 0.880 -7.927 8.860 1.00 97.56 166 MET A C 1
ATOM 1302 O O . MET A 1 166 ? 0.868 -9.050 9.353 1.00 97.56 166 MET A O 1
ATOM 1306 N N . ASN A 1 167 ? 1.528 -6.917 9.443 1.00 96.00 167 ASN A N 1
ATOM 1307 C CA . ASN A 1 167 ? 2.201 -7.033 10.736 1.00 96.00 167 ASN A CA 1
ATOM 1308 C C . ASN A 1 167 ? 1.207 -7.088 11.914 1.00 96.00 167 ASN A C 1
ATOM 1310 O O . ASN A 1 167 ? 1.591 -7.473 13.019 1.00 96.00 167 ASN A O 1
ATOM 1314 N N . HIS A 1 168 ? -0.065 -6.737 11.688 1.00 95.69 168 HIS A N 1
ATOM 1315 C CA . HIS A 1 168 ? -1.145 -7.033 12.630 1.00 95.69 168 HIS A CA 1
ATOM 1316 C C . HIS A 1 168 ? -1.563 -8.489 12.462 1.00 95.69 168 HIS A C 1
ATOM 1318 O O . HIS A 1 168 ? -2.120 -8.880 11.434 1.00 95.69 168 HIS A O 1
ATOM 1324 N N . PHE A 1 169 ? -1.295 -9.297 13.483 1.00 93.19 169 PHE A N 1
ATOM 1325 C CA . PHE A 1 169 ? -1.505 -10.739 13.426 1.00 93.19 169 PHE A CA 1
ATOM 1326 C C . PHE A 1 169 ? -2.964 -11.108 13.122 1.00 93.19 169 PHE A C 1
ATOM 1328 O O . PHE A 1 169 ? -3.222 -12.014 12.334 1.00 93.19 169 PHE A O 1
ATOM 1335 N N . GLU A 1 170 ? -3.925 -10.367 13.672 1.00 93.00 170 GLU A N 1
ATOM 1336 C CA . GLU A 1 170 ? -5.355 -10.552 13.428 1.00 93.00 170 GLU A CA 1
ATOM 1337 C C . GLU A 1 170 ? -5.716 -10.331 11.956 1.00 93.00 170 GLU A C 1
ATOM 1339 O O . GLU A 1 170 ? -6.548 -11.058 11.411 1.00 93.00 170 GLU A O 1
ATOM 1344 N N . ALA A 1 171 ? -5.071 -9.365 11.293 1.00 95.62 171 ALA A N 1
ATOM 1345 C CA . ALA A 1 171 ? -5.256 -9.131 9.866 1.00 95.62 171 ALA A CA 1
ATOM 1346 C C . ALA A 1 171 ? -4.658 -10.281 9.044 1.00 95.62 171 ALA A C 1
ATOM 1348 O O . ALA A 1 171 ? -5.343 -10.826 8.180 1.00 95.62 171 ALA A O 1
ATOM 1349 N N . ALA A 1 172 ? -3.424 -10.698 9.343 1.00 95.81 172 ALA A N 1
ATOM 1350 C CA . ALA A 1 172 ? -2.768 -11.804 8.643 1.00 95.81 172 ALA A CA 1
ATOM 1351 C C . ALA A 1 172 ? -3.542 -13.127 8.784 1.00 95.81 172 ALA A C 1
ATOM 1353 O O . ALA A 1 172 ? -3.761 -13.832 7.796 1.00 95.81 172 ALA A O 1
ATOM 1354 N N . LYS A 1 173 ? -4.019 -13.432 9.995 1.00 94.50 173 LYS A N 1
ATOM 1355 C CA . LYS A 1 173 ? -4.853 -14.603 10.280 1.00 94.50 173 LYS A CA 1
ATOM 1356 C C . LYS A 1 173 ? -6.192 -14.542 9.541 1.00 94.50 173 LYS A C 1
ATOM 1358 O O . LYS A 1 173 ? -6.559 -15.500 8.863 1.00 94.50 173 LYS A O 1
ATOM 1363 N N . TYR A 1 174 ? -6.892 -13.405 9.604 1.00 95.06 174 TYR A N 1
ATOM 1364 C CA . TYR A 1 174 ? -8.145 -13.204 8.868 1.00 95.06 174 TYR A CA 1
ATOM 1365 C C . TYR A 1 174 ? -7.959 -13.421 7.361 1.00 95.06 174 TYR A C 1
ATOM 1367 O O . TYR A 1 174 ? -8.787 -14.071 6.721 1.00 95.06 174 TYR A O 1
ATOM 1375 N N . VAL A 1 175 ? -6.859 -12.914 6.798 1.00 95.75 175 VAL A N 1
ATOM 1376 C CA . VAL A 1 175 ? -6.536 -13.081 5.379 1.00 95.75 175 VAL A CA 1
ATOM 1377 C C . VAL A 1 175 ? -6.358 -14.553 5.021 1.00 95.75 175 VAL A C 1
ATOM 1379 O O . VAL A 1 175 ? -6.967 -15.022 4.060 1.00 95.75 175 VAL A O 1
ATOM 1382 N N . ALA A 1 176 ? -5.598 -15.300 5.822 1.00 94.56 176 ALA A N 1
ATOM 1383 C CA . ALA A 1 176 ? -5.379 -16.723 5.592 1.00 94.56 176 ALA A CA 1
ATOM 1384 C C . ALA A 1 176 ? -6.668 -17.560 5.707 1.00 94.56 176 ALA A C 1
ATOM 1386 O O . ALA A 1 176 ? -6.907 -18.430 4.873 1.00 94.56 176 ALA A O 1
ATOM 1387 N N . GLU A 1 177 ? -7.511 -17.289 6.706 1.00 93.31 177 GLU A N 1
ATOM 1388 C CA . GLU A 1 177 ? -8.713 -18.086 6.993 1.00 93.31 177 GLU A CA 1
ATOM 1389 C C . GLU A 1 177 ? -9.923 -17.730 6.123 1.00 93.31 177 GLU A C 1
ATOM 1391 O O . GLU A 1 177 ? -10.722 -18.597 5.768 1.00 93.31 177 GLU A O 1
ATOM 1396 N N . ARG A 1 178 ? -10.127 -16.438 5.849 1.00 94.75 178 ARG A N 1
ATOM 1397 C CA . ARG A 1 178 ? -11.397 -15.917 5.314 1.00 94.75 178 ARG A CA 1
ATOM 1398 C C . ARG A 1 178 ? -11.261 -15.260 3.948 1.00 94.75 178 ARG A C 1
ATOM 1400 O O . ARG A 1 178 ? -12.283 -15.035 3.303 1.00 94.75 178 ARG A O 1
ATOM 1407 N N . LYS A 1 179 ? -10.037 -14.937 3.520 1.00 95.38 179 LYS A N 1
ATOM 1408 C CA . LYS A 1 179 ? -9.745 -14.175 2.296 1.00 95.38 179 LYS A CA 1
ATOM 1409 C C . LYS A 1 179 ? -8.548 -14.749 1.530 1.00 95.38 179 LYS A C 1
ATOM 1411 O O . LYS A 1 179 ? -7.648 -14.018 1.113 1.00 95.38 179 LYS A O 1
ATOM 1416 N N . SER A 1 180 ? -8.537 -16.071 1.339 1.00 92.75 180 SER A N 1
ATOM 1417 C CA . SER A 1 180 ? -7.447 -16.800 0.665 1.00 92.75 180 SER A CA 1
ATOM 1418 C C . SER A 1 180 ? -7.116 -16.272 -0.743 1.00 92.75 180 SER A C 1
ATOM 1420 O O . SER A 1 180 ? -5.983 -16.408 -1.210 1.00 92.75 180 SER A O 1
ATOM 1422 N N . GLU A 1 181 ? -8.063 -15.604 -1.410 1.00 95.94 181 GLU A N 1
ATOM 1423 C CA . GLU A 1 181 ? -7.842 -14.923 -2.683 1.00 95.94 181 GLU A CA 1
ATOM 1424 C C . GLU A 1 181 ? -6.782 -13.816 -2.605 1.00 95.94 181 GLU A C 1
ATOM 1426 O O . GLU A 1 181 ? -6.073 -13.603 -3.587 1.00 95.94 181 GLU A O 1
ATOM 1431 N N . LEU A 1 182 ? -6.624 -13.160 -1.449 1.00 97.25 182 LEU A N 1
ATOM 1432 C CA . LEU A 1 182 ? -5.609 -12.127 -1.230 1.00 97.25 182 LEU A CA 1
ATOM 1433 C C . LEU A 1 182 ? -4.218 -12.749 -1.075 1.00 97.25 182 LEU A C 1
ATOM 1435 O O . LEU A 1 182 ? -3.257 -12.245 -1.652 1.00 97.25 182 LEU A O 1
ATOM 1439 N N . SER A 1 183 ? -4.112 -13.891 -0.389 1.00 95.75 183 SER A N 1
ATOM 1440 C CA . SER A 1 183 ? -2.875 -14.684 -0.347 1.00 95.75 183 SER A CA 1
ATOM 1441 C C . SER A 1 183 ? -2.478 -15.164 -1.745 1.00 95.75 183 SER A C 1
ATOM 1443 O O . SER A 1 183 ? -1.312 -15.086 -2.125 1.00 95.75 183 SER A O 1
ATOM 1445 N N . ARG A 1 184 ? -3.449 -15.598 -2.558 1.00 96.00 184 ARG A N 1
ATOM 1446 C CA . ARG A 1 184 ? -3.204 -15.963 -3.961 1.00 96.00 184 ARG A CA 1
ATOM 1447 C C . ARG A 1 184 ? -2.773 -14.760 -4.804 1.00 96.00 184 ARG A C 1
ATOM 1449 O O . ARG A 1 184 ? -1.850 -14.889 -5.602 1.00 96.00 184 ARG A O 1
ATOM 1456 N N . ALA A 1 185 ? -3.397 -13.596 -4.620 1.00 97.62 185 ALA A N 1
ATOM 1457 C CA . ALA A 1 185 ? -2.987 -12.364 -5.292 1.00 97.62 185 ALA A CA 1
ATOM 1458 C C . ALA A 1 185 ? -1.542 -11.977 -4.932 1.00 97.62 185 ALA A C 1
ATOM 1460 O O . ALA A 1 185 ? -0.766 -11.635 -5.821 1.00 97.62 185 ALA A O 1
ATOM 1461 N N . TRP A 1 186 ? -1.153 -12.116 -3.661 1.00 97.75 186 TRP A N 1
ATOM 1462 C CA . TRP A 1 186 ? 0.229 -11.923 -3.218 1.00 97.75 186 TRP A CA 1
ATOM 1463 C C . TRP A 1 186 ? 1.213 -12.886 -3.899 1.00 97.75 186 TRP A C 1
ATOM 1465 O O . TRP A 1 186 ? 2.265 -12.458 -4.368 1.00 97.75 186 TRP A O 1
ATOM 1475 N N . LEU A 1 187 ? 0.863 -14.170 -4.026 1.00 96.38 187 LEU A N 1
ATOM 1476 C CA . LEU A 1 187 ? 1.694 -15.146 -4.743 1.00 96.38 187 LEU A CA 1
ATOM 1477 C C . LEU A 1 187 ? 1.836 -14.813 -6.235 1.00 96.38 187 LEU A C 1
ATOM 1479 O O . LEU A 1 187 ? 2.923 -14.962 -6.788 1.00 96.38 187 LEU A O 1
ATOM 1483 N N . HIS A 1 188 ? 0.779 -14.320 -6.885 1.00 95.50 188 HIS A N 1
ATOM 1484 C CA . HIS A 1 188 ? 0.877 -13.845 -8.268 1.00 95.50 188 HIS A CA 1
ATOM 1485 C C . HIS A 1 188 ? 1.793 -12.622 -8.393 1.00 95.50 188 HIS A C 1
ATOM 1487 O O . HIS A 1 188 ? 2.565 -12.544 -9.343 1.00 95.50 188 HIS A O 1
ATOM 1493 N N . LEU A 1 189 ? 1.749 -11.692 -7.434 1.00 95.81 189 LEU A N 1
ATOM 1494 C CA . LEU A 1 189 ? 2.661 -10.546 -7.395 1.00 95.81 189 LEU A CA 1
ATOM 1495 C C . LEU A 1 189 ? 4.115 -10.989 -7.195 1.00 95.81 189 LEU A C 1
ATOM 1497 O O . LEU A 1 189 ? 4.996 -10.489 -7.885 1.00 95.81 189 LEU A O 1
ATOM 1501 N N . LEU A 1 190 ? 4.366 -11.959 -6.307 1.00 94.75 190 LEU A N 1
ATOM 1502 C CA . LEU A 1 190 ? 5.690 -12.565 -6.146 1.00 94.75 190 LEU A CA 1
ATOM 1503 C C . LEU A 1 190 ? 6.184 -13.164 -7.462 1.00 94.75 190 LEU A C 1
ATOM 1505 O O . LEU A 1 190 ? 7.277 -12.817 -7.896 1.00 94.75 190 LEU A O 1
ATOM 1509 N N . ALA A 1 191 ? 5.366 -13.992 -8.117 1.00 92.06 191 ALA A N 1
ATOM 1510 C CA . ALA A 1 191 ? 5.698 -14.585 -9.410 1.00 92.06 191 ALA A CA 1
ATOM 1511 C C . ALA A 1 191 ? 5.970 -13.521 -10.488 1.00 92.06 191 ALA A C 1
ATOM 1513 O O . ALA A 1 191 ? 6.861 -13.693 -11.312 1.00 92.06 191 ALA A O 1
ATOM 1514 N N . PHE A 1 192 ? 5.252 -12.396 -10.460 1.00 89.56 192 PHE A N 1
ATOM 1515 C CA . PHE A 1 192 ? 5.430 -11.309 -11.422 1.00 89.56 192 PHE A CA 1
ATOM 1516 C C . PHE A 1 192 ? 6.775 -10.578 -11.286 1.00 89.56 192 PHE A C 1
ATOM 1518 O O . PHE A 1 192 ? 7.340 -10.117 -12.276 1.00 89.56 192 PHE A O 1
ATOM 1525 N N . VAL A 1 193 ? 7.302 -10.481 -10.062 1.00 90.19 193 VAL A N 1
ATOM 1526 C CA . VAL A 1 193 ? 8.606 -9.857 -9.778 1.00 90.19 193 VAL A CA 1
ATOM 1527 C C . VAL A 1 193 ? 9.770 -10.806 -10.111 1.00 90.19 193 VAL A C 1
ATOM 1529 O O . VAL A 1 193 ? 10.907 -10.360 -10.280 1.00 90.19 193 VAL A O 1
ATOM 1532 N N . GLN A 1 194 ? 9.515 -12.112 -10.250 1.00 86.06 194 GLN A N 1
ATOM 1533 C CA . GLN A 1 194 ? 10.562 -13.092 -10.534 1.00 86.06 194 GLN A CA 1
ATOM 1534 C C . GLN A 1 194 ? 11.248 -12.838 -11.872 1.00 86.06 194 GLN A C 1
ATOM 1536 O O . GLN A 1 194 ? 10.622 -12.627 -12.909 1.00 86.06 194 GLN A O 1
ATOM 1541 N N . GLY A 1 195 ? 12.578 -12.925 -11.856 1.00 79.25 195 GLY A N 1
ATOM 1542 C CA . GLY A 1 195 ? 13.374 -12.766 -13.067 1.00 79.25 195 GLY A CA 1
ATOM 1543 C C . GLY A 1 195 ? 13.404 -11.335 -13.607 1.00 79.25 195 GLY A C 1
ATOM 1544 O O . GLY A 1 195 ? 13.768 -11.164 -14.768 1.00 79.25 195 GLY A O 1
ATOM 1545 N N . MET A 1 196 ? 13.075 -10.328 -12.785 1.00 81.44 196 MET A N 1
ATOM 1546 C CA . MET A 1 196 ? 13.158 -8.899 -13.128 1.00 81.44 196 MET A CA 1
ATOM 1547 C C . MET A 1 196 ? 14.585 -8.444 -13.498 1.00 81.44 196 MET A C 1
ATOM 1549 O O . MET A 1 196 ? 14.755 -7.462 -14.222 1.00 81.44 196 MET A O 1
ATOM 1553 N N . TYR A 1 197 ? 15.625 -9.148 -13.031 1.00 80.12 197 TYR A N 1
ATOM 1554 C CA . TYR A 1 197 ? 17.020 -8.855 -13.380 1.00 80.12 197 TYR A CA 1
ATOM 1555 C C . TYR A 1 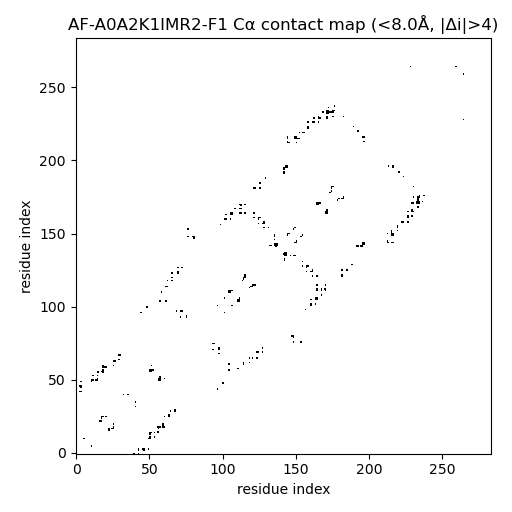197 ? 17.837 -10.138 -13.627 1.00 80.12 197 TYR A C 1
ATOM 1557 O O . TYR A 1 197 ? 18.617 -10.574 -12.772 1.00 80.12 197 TYR A O 1
ATOM 1565 N N . PRO A 1 198 ? 17.659 -10.795 -14.791 1.00 76.81 198 PRO A N 1
ATOM 1566 C CA . PRO A 1 198 ? 18.332 -12.051 -15.088 1.00 76.81 198 PRO A CA 1
ATOM 1567 C C . PRO A 1 198 ? 19.831 -11.813 -15.304 1.00 76.81 198 PRO A C 1
ATOM 1569 O O . PRO A 1 198 ? 20.233 -11.169 -16.272 1.00 76.81 198 PRO A O 1
ATOM 1572 N N . GLN A 1 199 ? 20.667 -12.377 -14.431 1.00 72.62 199 GLN A N 1
ATOM 1573 C CA . GLN A 1 199 ? 22.120 -12.312 -14.592 1.00 72.62 199 GLN A CA 1
ATOM 1574 C C . GLN A 1 199 ? 22.552 -13.211 -15.750 1.00 72.62 199 GLN A C 1
ATOM 1576 O O . GLN A 1 199 ? 22.461 -14.437 -15.669 1.00 72.62 199 GLN A O 1
ATOM 1581 N N . ARG A 1 200 ? 23.010 -12.604 -16.848 1.00 72.69 200 ARG A N 1
ATOM 1582 C CA . ARG A 1 200 ? 23.571 -13.322 -17.998 1.00 72.69 200 ARG A CA 1
ATOM 1583 C C . ARG A 1 200 ? 25.082 -13.170 -18.001 1.00 72.69 200 ARG A C 1
ATOM 1585 O O . ARG A 1 200 ? 25.603 -12.070 -17.855 1.00 72.69 200 ARG A O 1
ATOM 1592 N N . ARG A 1 201 ? 25.788 -14.279 -18.220 1.00 74.12 201 ARG A N 1
ATOM 1593 C CA . ARG A 1 201 ? 27.237 -14.260 -18.420 1.00 74.12 201 ARG A CA 1
ATOM 1594 C C . ARG A 1 201 ? 27.550 -13.491 -19.704 1.00 74.12 201 ARG A C 1
ATOM 1596 O O . ARG A 1 201 ? 27.181 -13.946 -20.784 1.00 74.12 201 ARG A O 1
ATOM 1603 N N . MET A 1 202 ? 28.249 -12.366 -19.591 1.00 66.94 202 MET A N 1
ATOM 1604 C CA . MET A 1 202 ? 28.838 -11.694 -20.749 1.00 66.94 202 MET A CA 1
ATOM 1605 C C . MET A 1 202 ? 30.188 -12.338 -21.084 1.00 66.94 202 MET A C 1
ATOM 1607 O O . MET A 1 202 ? 30.993 -12.623 -20.198 1.00 66.94 202 MET A O 1
ATOM 1611 N N . THR A 1 203 ? 30.437 -12.600 -22.365 1.00 79.25 203 THR A N 1
ATOM 1612 C CA . THR A 1 203 ? 31.715 -13.123 -22.867 1.00 79.25 203 THR A CA 1
ATOM 1613 C C . THR A 1 203 ? 32.228 -12.210 -23.972 1.00 79.25 203 THR A C 1
ATOM 1615 O O . THR A 1 203 ? 31.501 -11.961 -24.928 1.00 79.25 203 THR A O 1
ATOM 1618 N N . GLY A 1 204 ? 33.474 -11.741 -23.863 1.00 71.75 204 GLY A N 1
ATOM 1619 C CA . GLY A 1 204 ? 34.168 -11.017 -24.938 1.00 71.75 204 GLY A CA 1
ATOM 1620 C C . GLY A 1 204 ? 34.158 -9.486 -24.859 1.00 71.75 204 GLY A C 1
ATOM 1621 O O . GLY A 1 204 ? 34.838 -8.861 -25.663 1.00 71.75 204 GLY A O 1
ATOM 1622 N N . ILE A 1 205 ? 33.455 -8.878 -23.896 1.00 74.75 205 ILE A N 1
ATOM 1623 C CA . ILE A 1 205 ? 33.469 -7.425 -23.648 1.00 74.75 205 ILE A CA 1
ATOM 1624 C C . ILE A 1 205 ? 33.795 -7.199 -22.169 1.00 74.75 205 ILE A C 1
ATOM 1626 O O . ILE A 1 205 ? 33.196 -7.840 -21.304 1.00 74.75 205 ILE A O 1
ATOM 1630 N N . HIS A 1 206 ? 34.769 -6.332 -21.882 1.00 70.19 206 HIS A N 1
ATOM 1631 C CA . HIS A 1 206 ? 35.063 -5.902 -20.516 1.00 70.19 206 HIS A CA 1
ATOM 1632 C C . HIS A 1 206 ? 33.919 -5.007 -20.023 1.00 70.19 206 HIS A C 1
ATOM 1634 O O . HIS A 1 206 ? 33.591 -4.016 -20.670 1.00 70.19 206 HIS A O 1
ATOM 1640 N N . VAL A 1 207 ? 33.286 -5.385 -18.912 1.00 66.19 207 VAL A N 1
ATOM 1641 C CA . VAL A 1 207 ? 32.301 -4.546 -18.223 1.00 66.19 207 VAL A CA 1
ATOM 1642 C C . VAL A 1 207 ? 33.084 -3.676 -17.247 1.00 66.19 207 VAL A C 1
ATOM 1644 O O . VAL A 1 207 ? 33.608 -4.194 -16.263 1.00 66.19 207 VAL A O 1
ATOM 1647 N N . GLU A 1 208 ? 33.224 -2.389 -17.563 1.00 67.12 208 GLU A N 1
ATOM 1648 C CA . GLU A 1 208 ? 33.963 -1.436 -16.721 1.00 67.12 208 GLU A CA 1
ATOM 1649 C C . GLU A 1 208 ? 33.181 -1.058 -15.453 1.00 67.12 208 GLU A C 1
ATOM 1651 O O . GLU A 1 208 ? 33.789 -0.827 -14.410 1.00 67.12 208 GLU A O 1
ATOM 1656 N N . GLU A 1 209 ? 31.843 -1.050 -15.513 1.00 65.19 209 GLU A N 1
ATOM 1657 C CA . GLU A 1 209 ? 30.973 -0.661 -14.399 1.00 65.19 209 GLU A CA 1
ATOM 1658 C C . GLU A 1 209 ? 29.640 -1.432 -14.429 1.00 65.19 209 GLU A C 1
ATOM 1660 O O . GLU A 1 209 ? 29.031 -1.616 -15.488 1.00 65.19 209 GLU A O 1
ATOM 1665 N N . ASP A 1 210 ? 29.192 -1.908 -13.263 1.00 66.19 210 ASP A N 1
ATOM 1666 C CA . ASP A 1 210 ? 27.908 -2.598 -13.110 1.00 66.19 210 ASP A CA 1
ATOM 1667 C C . ASP A 1 210 ? 26.740 -1.606 -13.185 1.00 66.19 210 ASP A C 1
ATOM 1669 O O . ASP A 1 210 ? 26.773 -0.516 -12.617 1.00 66.19 210 ASP A O 1
ATOM 1673 N N . ASN A 1 211 ? 25.644 -2.008 -13.828 1.00 70.94 211 ASN A N 1
ATOM 1674 C CA . ASN A 1 211 ? 24.445 -1.178 -13.909 1.00 70.94 211 ASN A CA 1
ATOM 1675 C C . ASN A 1 211 ? 23.746 -1.064 -12.539 1.00 70.94 211 ASN A C 1
ATOM 1677 O O . ASN A 1 211 ? 23.231 -2.062 -12.035 1.00 70.94 211 ASN A O 1
ATOM 1681 N N . GLU A 1 212 ? 23.612 0.149 -11.989 1.00 74.75 212 GLU A N 1
ATOM 1682 C CA . GLU A 1 212 ? 22.979 0.426 -10.683 1.00 74.75 212 GLU A CA 1
ATOM 1683 C C . GLU A 1 212 ? 21.519 -0.056 -10.535 1.00 74.75 212 GLU A C 1
ATOM 1685 O O . GLU A 1 212 ? 20.990 -0.107 -9.415 1.00 74.75 212 GLU A O 1
ATOM 1690 N N . VAL A 1 213 ? 20.864 -0.463 -11.632 1.00 79.38 213 VAL A N 1
ATOM 1691 C CA . VAL A 1 213 ? 19.532 -1.096 -11.639 1.00 79.38 213 VAL A CA 1
ATOM 1692 C C . VAL A 1 213 ? 19.429 -2.241 -10.626 1.00 79.38 213 VAL A C 1
ATOM 1694 O O . VAL A 1 213 ? 18.389 -2.366 -9.967 1.00 79.38 213 VAL A O 1
ATOM 1697 N N . TRP A 1 214 ? 20.504 -3.020 -10.434 1.00 83.00 214 TRP A N 1
ATOM 1698 C CA . TRP A 1 214 ? 20.529 -4.151 -9.498 1.00 83.00 214 TRP A CA 1
ATOM 1699 C C . TRP A 1 214 ? 20.113 -3.747 -8.075 1.00 83.00 214 TRP A C 1
ATOM 1701 O O . TRP A 1 214 ? 19.433 -4.510 -7.392 1.00 83.00 214 TRP A O 1
ATOM 1711 N N . SER A 1 215 ? 20.459 -2.531 -7.638 1.00 85.50 215 SER A N 1
ATOM 1712 C CA . SER A 1 215 ? 20.207 -2.064 -6.271 1.00 85.50 215 SER A CA 1
ATOM 1713 C C . SER A 1 215 ? 18.713 -1.891 -5.978 1.00 85.50 215 SER A C 1
ATOM 1715 O O . SER A 1 215 ? 18.241 -2.214 -4.882 1.00 85.50 215 SER A O 1
ATOM 1717 N N . SER A 1 216 ? 17.957 -1.389 -6.959 1.00 84.38 216 SER A N 1
ATOM 1718 C CA . SER A 1 216 ? 16.507 -1.195 -6.864 1.00 84.38 216 SER A CA 1
ATOM 1719 C C . SER A 1 216 ? 15.773 -2.534 -6.919 1.00 84.38 216 SER A C 1
ATOM 1721 O O . SER A 1 216 ? 14.932 -2.810 -6.067 1.00 84.38 216 SER A O 1
ATOM 1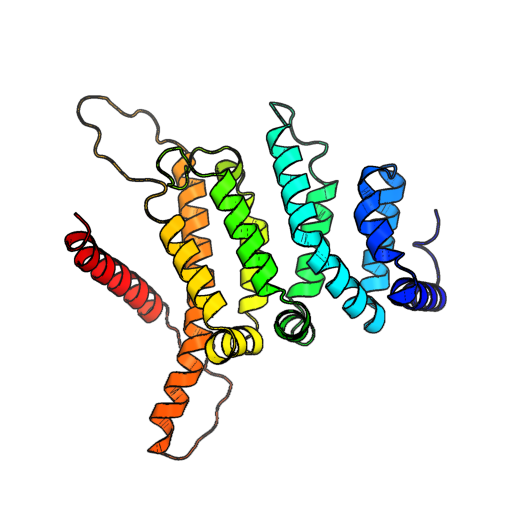723 N N . VAL A 1 217 ? 16.187 -3.415 -7.831 1.00 86.94 217 VAL A N 1
ATOM 1724 C CA . VAL A 1 217 ? 15.655 -4.773 -7.990 1.00 86.94 217 VAL A CA 1
ATOM 1725 C C . VAL A 1 217 ? 15.844 -5.582 -6.709 1.00 86.94 217 VAL A C 1
ATOM 1727 O O . VAL A 1 217 ? 14.869 -6.080 -6.151 1.00 86.94 217 VAL A O 1
ATOM 1730 N N . TYR A 1 218 ? 17.065 -5.612 -6.177 1.00 88.75 218 TYR A N 1
ATOM 1731 C CA . TYR A 1 218 ? 17.379 -6.277 -4.913 1.00 88.75 218 TYR A CA 1
ATOM 1732 C C . TYR A 1 218 ? 16.553 -5.720 -3.745 1.00 88.75 218 TYR A C 1
ATOM 1734 O O . TYR A 1 218 ? 16.031 -6.461 -2.913 1.00 88.75 218 TYR A O 1
ATOM 1742 N N . SER A 1 219 ? 16.395 -4.394 -3.684 1.00 90.44 219 SER A N 1
ATOM 1743 C CA . SER A 1 219 ? 15.605 -3.759 -2.626 1.00 90.44 219 SER A CA 1
ATOM 1744 C C . SER A 1 219 ? 14.121 -4.126 -2.715 1.00 90.44 219 SER A C 1
ATOM 1746 O O . SER A 1 219 ? 13.476 -4.266 -1.677 1.00 90.44 219 SER A O 1
ATOM 1748 N N . LEU A 1 220 ? 13.575 -4.276 -3.929 1.00 92.62 220 LEU A N 1
ATOM 1749 C CA . LEU A 1 220 ? 12.214 -4.770 -4.138 1.00 92.62 220 LEU A CA 1
ATOM 1750 C C . LEU A 1 220 ? 12.085 -6.223 -3.662 1.00 92.62 220 LEU A C 1
ATOM 1752 O O . LEU A 1 220 ? 11.207 -6.518 -2.854 1.00 92.62 220 LEU A O 1
ATOM 1756 N N . GLU A 1 221 ? 12.983 -7.106 -4.101 1.00 92.00 221 GLU A N 1
ATOM 1757 C CA . GLU A 1 221 ? 12.989 -8.523 -3.713 1.00 92.00 221 GLU A CA 1
ATOM 1758 C C . GLU A 1 221 ? 13.059 -8.703 -2.193 1.00 92.00 221 GLU A C 1
ATOM 1760 O O . GLU A 1 221 ? 12.274 -9.458 -1.618 1.00 92.00 221 GLU A O 1
ATOM 1765 N N . ASN A 1 222 ? 13.934 -7.956 -1.517 1.00 92.62 222 ASN A N 1
ATOM 1766 C CA . ASN A 1 222 ? 14.076 -8.029 -0.066 1.00 92.62 222 ASN A CA 1
ATOM 1767 C C . ASN A 1 222 ? 12.796 -7.596 0.678 1.00 92.62 222 ASN A C 1
ATOM 1769 O O . ASN A 1 222 ? 12.398 -8.224 1.660 1.00 92.62 222 ASN A O 1
ATOM 1773 N N . GLN A 1 223 ? 12.119 -6.547 0.202 1.00 93.75 223 GLN A N 1
ATOM 1774 C CA . GLN A 1 223 ? 10.848 -6.096 0.784 1.00 93.75 223 GLN A CA 1
ATOM 1775 C C . GLN A 1 223 ? 9.723 -7.108 0.549 1.00 93.75 223 GLN A C 1
ATOM 1777 O O . GLN A 1 223 ? 8.983 -7.443 1.475 1.00 93.75 223 GLN A O 1
ATOM 1782 N N . MET A 1 224 ? 9.639 -7.661 -0.664 1.00 95.25 224 MET A N 1
ATOM 1783 C CA . MET A 1 224 ? 8.703 -8.736 -0.992 1.00 95.25 224 MET A CA 1
ATOM 1784 C C . MET A 1 224 ? 8.931 -9.962 -0.092 1.00 95.25 224 MET A C 1
ATOM 1786 O O . MET A 1 224 ? 7.983 -10.484 0.489 1.00 95.25 224 MET A O 1
ATOM 1790 N N . ALA A 1 225 ? 10.179 -10.393 0.105 1.00 94.56 225 ALA A N 1
ATOM 1791 C CA . ALA A 1 225 ? 10.501 -11.513 0.991 1.00 94.56 225 ALA A CA 1
ATOM 1792 C C . ALA A 1 225 ? 10.098 -11.235 2.451 1.00 94.56 225 ALA A C 1
ATOM 1794 O O . ALA A 1 225 ? 9.517 -12.098 3.114 1.00 94.56 225 ALA A O 1
ATOM 1795 N N . SER A 1 226 ? 10.343 -10.013 2.939 1.00 95.25 226 SER A N 1
ATOM 1796 C CA . SER A 1 226 ? 9.935 -9.600 4.285 1.00 95.25 226 SER A CA 1
ATOM 1797 C C . SER A 1 226 ? 8.418 -9.684 4.470 1.00 95.25 226 SER A C 1
ATOM 1799 O O . SER A 1 226 ? 7.954 -10.282 5.440 1.00 95.25 226 SER A O 1
ATOM 1801 N N . ILE A 1 227 ? 7.631 -9.169 3.523 1.00 97.56 227 ILE A N 1
ATOM 1802 C CA . ILE A 1 227 ? 6.163 -9.220 3.587 1.00 97.56 227 ILE A CA 1
ATOM 1803 C C . ILE A 1 227 ? 5.647 -10.654 3.447 1.00 97.56 227 ILE A C 1
ATOM 1805 O O . ILE A 1 227 ? 4.699 -11.037 4.133 1.00 97.56 227 ILE A O 1
ATOM 1809 N N . HIS A 1 228 ? 6.279 -11.473 2.603 1.00 97.19 228 HIS A N 1
ATOM 1810 C CA . HIS A 1 228 ? 5.879 -12.864 2.413 1.00 97.19 228 HIS A CA 1
ATOM 1811 C C . HIS A 1 228 ? 5.891 -13.657 3.726 1.00 97.19 228 HIS A C 1
ATOM 1813 O O . HIS A 1 228 ? 4.958 -14.420 3.979 1.00 97.19 228 HIS A O 1
ATOM 1819 N N . SER A 1 229 ? 6.871 -13.408 4.604 1.00 95.94 229 SER A N 1
ATOM 1820 C CA . SER A 1 229 ? 6.923 -14.030 5.936 1.00 95.94 229 SER A CA 1
ATOM 1821 C C . SER A 1 229 ? 5.657 -13.783 6.770 1.00 95.94 229 SER A C 1
ATOM 1823 O O . SER A 1 229 ? 5.227 -14.669 7.504 1.00 95.94 229 SER A O 1
ATOM 1825 N N . LEU A 1 230 ? 5.009 -12.623 6.610 1.00 96.94 230 LEU A N 1
ATOM 1826 C CA . LEU A 1 230 ? 3.790 -12.257 7.335 1.00 96.94 230 LEU A CA 1
ATOM 1827 C C . LEU A 1 230 ? 2.569 -13.026 6.813 1.00 96.94 230 LEU A C 1
ATOM 1829 O O . LEU A 1 230 ? 1.738 -13.477 7.600 1.00 96.94 230 LEU A O 1
ATOM 1833 N N . PHE A 1 231 ? 2.484 -13.238 5.494 1.00 96.06 231 PHE A N 1
ATOM 1834 C CA . PHE A 1 231 ? 1.465 -14.112 4.900 1.00 96.06 231 PHE A CA 1
ATOM 1835 C C . PHE A 1 231 ? 1.621 -15.559 5.383 1.00 96.06 231 PHE A C 1
ATOM 1837 O O . PHE A 1 231 ? 0.631 -16.200 5.739 1.00 96.06 231 PHE A O 1
ATOM 1844 N N . VAL A 1 232 ? 2.860 -16.060 5.438 1.00 95.12 232 VAL A N 1
ATOM 1845 C CA . VAL A 1 232 ? 3.160 -17.409 5.940 1.00 95.12 232 VAL A CA 1
ATOM 1846 C C . VAL A 1 232 ? 2.810 -17.531 7.423 1.00 95.12 232 VAL A C 1
ATOM 1848 O O . VAL A 1 232 ? 2.138 -18.486 7.802 1.00 95.12 232 VAL A O 1
ATOM 1851 N N . ALA A 1 233 ? 3.184 -16.553 8.253 1.00 92.25 233 ALA A N 1
ATOM 1852 C CA . ALA A 1 233 ? 2.861 -16.544 9.679 1.00 92.25 233 ALA A CA 1
ATOM 1853 C C . ALA A 1 233 ? 1.342 -16.555 9.936 1.00 92.25 233 ALA A C 1
ATOM 1855 O O . ALA A 1 233 ? 0.867 -17.294 10.800 1.00 92.25 233 ALA A O 1
ATOM 1856 N N . GLY A 1 234 ? 0.570 -15.789 9.154 1.00 92.81 234 GLY A N 1
ATOM 1857 C CA . GLY A 1 234 ? -0.893 -15.818 9.206 1.00 92.81 234 GLY A CA 1
ATOM 1858 C C . GLY A 1 234 ? -1.463 -17.208 8.904 1.00 92.81 234 GLY A C 1
ATOM 1859 O O . GLY A 1 234 ? -2.309 -17.699 9.649 1.00 92.81 234 GLY A O 1
ATOM 1860 N N . ALA A 1 235 ? -0.958 -17.877 7.863 1.00 91.31 235 ALA A N 1
ATOM 1861 C CA . ALA A 1 235 ? -1.404 -19.215 7.466 1.00 91.31 235 ALA A CA 1
ATOM 1862 C C . ALA A 1 235 ? -0.976 -20.324 8.445 1.00 91.31 235 ALA A C 1
ATOM 1864 O O . ALA A 1 235 ? -1.766 -21.217 8.751 1.00 91.31 235 ALA A O 1
ATOM 1865 N N . ALA A 1 236 ? 0.245 -20.250 8.980 1.00 89.00 236 ALA A N 1
ATOM 1866 C CA . ALA A 1 236 ? 0.782 -21.226 9.928 1.00 89.00 236 ALA A CA 1
ATOM 1867 C C . ALA A 1 236 ? 0.016 -21.253 11.263 1.00 89.00 236 ALA A C 1
ATOM 1869 O O . ALA A 1 236 ? 0.008 -22.274 11.947 1.00 89.00 236 ALA A O 1
ATOM 1870 N N . SER A 1 237 ? -0.685 -20.168 11.612 1.00 80.12 237 SER A N 1
ATOM 1871 C CA . SER A 1 237 ? -1.526 -20.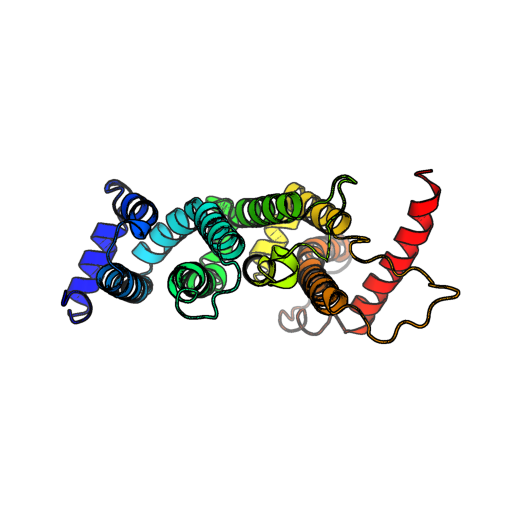117 12.816 1.00 80.12 237 SER A CA 1
ATOM 1872 C C . SER A 1 237 ? -2.691 -21.119 12.819 1.00 80.12 237 SER A C 1
ATOM 1874 O O . SER A 1 237 ? -3.213 -21.434 13.888 1.00 80.12 237 SER A O 1
ATOM 1876 N N . ASN A 1 238 ? -3.073 -21.646 11.651 1.00 61.94 238 ASN A N 1
ATOM 1877 C CA . ASN A 1 238 ? -4.107 -22.675 11.527 1.00 61.94 238 ASN A CA 1
ATOM 1878 C C . ASN A 1 238 ? -3.537 -24.091 11.663 1.00 61.94 238 ASN A C 1
ATOM 1880 O O . ASN A 1 238 ? -4.210 -24.968 12.196 1.00 61.94 238 ASN A O 1
ATOM 1884 N N . ALA A 1 239 ? -2.291 -24.306 11.226 1.00 57.19 239 ALA A N 1
ATOM 1885 C CA . ALA A 1 239 ? -1.637 -25.615 11.277 1.00 57.19 239 ALA A CA 1
ATOM 1886 C C . ALA A 1 239 ? -1.385 -26.072 12.725 1.00 57.19 239 ALA A C 1
ATOM 1888 O O . ALA A 1 239 ? -1.570 -27.241 13.053 1.00 57.19 239 ALA A O 1
ATOM 1889 N N . SER A 1 240 ? -1.066 -25.135 13.624 1.00 52.53 240 SER A N 1
ATOM 1890 C CA . SER A 1 240 ? -0.875 -25.436 15.047 1.00 52.53 240 SER A CA 1
ATOM 1891 C C . SER A 1 240 ? -2.170 -25.810 15.781 1.00 52.53 240 SER A C 1
ATOM 1893 O O . SER A 1 240 ? -2.115 -26.454 16.828 1.00 52.53 240 SER A O 1
ATOM 1895 N N . LEU A 1 241 ? -3.345 -25.455 15.248 1.00 47.56 241 LEU A N 1
ATOM 1896 C CA . LEU A 1 241 ? -4.638 -25.834 15.827 1.00 47.56 241 LEU A CA 1
ATOM 1897 C C . LEU A 1 241 ? -5.098 -27.230 15.383 1.00 47.56 241 LEU A C 1
ATOM 1899 O O . LEU A 1 241 ? -5.788 -27.895 16.152 1.00 47.56 241 LEU A O 1
ATOM 1903 N N . GLU A 1 242 ? -4.691 -27.704 14.202 1.00 43.19 242 GLU A N 1
ATOM 1904 C CA . GLU A 1 242 ? -4.972 -29.079 13.758 1.00 43.19 242 GLU A CA 1
ATOM 1905 C C . GLU A 1 242 ? -4.070 -30.116 14.450 1.00 43.19 242 GLU A C 1
ATOM 1907 O O . GLU A 1 242 ? -4.537 -31.212 14.755 1.00 43.19 242 GLU A O 1
ATOM 1912 N N . GLU A 1 243 ? -2.835 -29.762 14.821 1.00 41.91 243 GLU A N 1
ATOM 1913 C CA . GLU A 1 243 ? -1.947 -30.650 15.597 1.00 41.91 243 GLU A CA 1
ATOM 1914 C C . GLU A 1 243 ? -2.290 -30.715 17.102 1.00 41.91 243 GLU A C 1
ATOM 1916 O O . GLU A 1 243 ? -1.898 -31.654 17.795 1.00 41.91 243 GLU A O 1
ATOM 1921 N N . THR A 1 244 ? -3.083 -29.771 17.625 1.00 39.19 244 THR A N 1
ATOM 1922 C CA . THR A 1 244 ? -3.398 -29.683 19.068 1.00 39.19 244 THR A CA 1
ATOM 1923 C C . THR A 1 244 ? -4.586 -30.562 19.504 1.00 39.19 244 THR A C 1
ATOM 1925 O O . THR A 1 244 ? -4.788 -30.782 20.699 1.00 39.19 244 THR A O 1
ATOM 1928 N N . TYR A 1 245 ? -5.328 -31.195 18.585 1.00 42.41 245 TYR A N 1
ATOM 1929 C CA . TYR A 1 245 ? -6.373 -32.167 18.963 1.00 42.41 245 TYR A CA 1
ATOM 1930 C C . TYR A 1 245 ? -5.837 -33.511 19.492 1.00 42.41 245 TYR A C 1
ATOM 1932 O O . TYR A 1 245 ? -6.632 -34.406 19.783 1.00 42.41 245 TYR A O 1
ATOM 1940 N N . LEU A 1 246 ? -4.520 -33.644 19.697 1.00 41.03 246 LEU A N 1
ATOM 1941 C CA . LEU A 1 246 ? -3.937 -34.767 20.434 1.00 41.03 246 LEU A CA 1
ATOM 1942 C C . LEU A 1 246 ? -3.269 -34.417 21.774 1.00 41.03 246 LEU A C 1
ATOM 1944 O O . LEU A 1 246 ? -2.765 -35.339 22.411 1.00 41.03 246 LEU A O 1
ATOM 1948 N N . SER A 1 247 ? -3.256 -33.168 22.263 1.00 30.34 247 SER A N 1
ATOM 1949 C CA . SER A 1 247 ? -2.714 -32.854 23.607 1.00 30.34 247 SER A CA 1
ATOM 1950 C C . SER A 1 247 ? -3.155 -31.481 24.144 1.00 30.34 247 SER A C 1
ATOM 1952 O O . SER A 1 247 ? -2.877 -30.446 23.551 1.00 30.34 247 SER A O 1
ATOM 1954 N N . THR A 1 248 ? -3.818 -31.477 25.304 1.00 30.80 248 THR A N 1
ATOM 1955 C CA . THR A 1 248 ? -4.284 -30.301 26.073 1.00 30.80 248 THR A CA 1
ATOM 1956 C C . THR A 1 248 ? -3.138 -29.587 26.846 1.00 30.80 248 THR A C 1
ATOM 1958 O O . THR A 1 248 ? -2.006 -30.064 26.823 1.00 30.80 248 THR A O 1
ATOM 1961 N N . PRO A 1 249 ? -3.356 -28.428 27.517 1.00 46.38 249 PRO A N 1
ATOM 1962 C CA . PRO A 1 249 ? -2.744 -27.153 27.145 1.00 46.38 249 PRO A CA 1
ATOM 1963 C C . PRO A 1 249 ? -1.736 -26.623 28.184 1.00 46.38 249 PRO A C 1
ATOM 1965 O O . PRO A 1 249 ? -1.899 -26.821 29.387 1.00 46.38 249 PRO A O 1
ATOM 1968 N N . CYS A 1 250 ? -0.757 -25.818 27.765 1.00 26.02 250 CYS A N 1
ATOM 1969 C CA . CYS A 1 250 ? -0.100 -24.900 28.698 1.00 26.02 250 CYS A CA 1
ATOM 1970 C C . CYS A 1 250 ? 0.310 -23.600 28.006 1.00 26.02 250 CYS A C 1
ATOM 1972 O O . CYS A 1 250 ? 0.906 -23.600 26.932 1.00 26.02 250 CYS A O 1
ATOM 1974 N N . GLY A 1 251 ? -0.089 -22.489 28.621 1.00 31.67 251 GLY A N 1
ATOM 1975 C CA . GLY A 1 251 ? 0.041 -21.151 28.076 1.00 31.67 251 GLY A CA 1
ATOM 1976 C C . GLY A 1 251 ? 1.471 -20.627 28.076 1.00 31.67 251 GLY A C 1
ATOM 1977 O O . GLY A 1 251 ? 2.237 -20.846 29.009 1.00 31.67 251 GLY A O 1
ATOM 1978 N N . SER A 1 252 ? 1.796 -19.858 27.042 1.00 30.78 252 SER A N 1
ATOM 1979 C CA . SER A 1 252 ? 2.720 -18.718 27.102 1.00 30.78 252 SER A CA 1
ATOM 1980 C C . SER A 1 252 ? 2.618 -17.945 25.783 1.00 30.78 252 SER A C 1
ATOM 1982 O O . SER A 1 252 ? 3.248 -18.275 24.785 1.00 30.78 252 SER A O 1
ATOM 1984 N N . PHE A 1 253 ? 1.809 -16.884 25.770 1.00 33.78 253 PHE A N 1
ATOM 1985 C CA . PHE A 1 253 ? 1.571 -16.023 24.600 1.00 33.78 253 PHE A CA 1
ATOM 1986 C C . PHE A 1 253 ? 2.717 -15.017 24.335 1.00 33.78 253 PHE A C 1
ATOM 1988 O O . PHE A 1 253 ? 2.520 -13.983 23.704 1.00 33.78 253 PHE A O 1
ATOM 1995 N N . GLY A 1 254 ? 3.924 -15.306 24.835 1.00 28.39 254 GLY A N 1
ATOM 1996 C CA . GLY A 1 254 ? 5.090 -14.417 24.775 1.00 28.39 254 GLY A CA 1
ATOM 1997 C C . GLY A 1 254 ? 6.188 -14.829 23.789 1.00 28.39 254 GLY A C 1
ATOM 1998 O O . GLY A 1 254 ? 7.115 -14.056 23.597 1.00 28.39 254 GLY A O 1
ATOM 1999 N N . LEU A 1 255 ? 6.105 -16.006 23.155 1.00 30.89 255 LEU A N 1
ATOM 2000 C CA . LEU A 1 255 ? 7.245 -16.603 22.433 1.00 30.89 255 LEU A CA 1
ATOM 2001 C C . LEU A 1 255 ? 7.084 -16.723 20.908 1.00 30.89 255 LEU A C 1
ATOM 2003 O O . LEU A 1 255 ? 8.028 -17.104 20.223 1.00 30.89 255 LEU A O 1
ATOM 2007 N N . ALA A 1 256 ? 5.936 -16.351 20.333 1.00 32.38 256 ALA A N 1
ATOM 2008 C CA . ALA A 1 256 ? 5.727 -16.491 18.885 1.00 32.38 256 ALA A CA 1
ATOM 2009 C C . ALA A 1 256 ? 6.545 -15.491 18.037 1.00 32.38 256 ALA A C 1
ATOM 2011 O O . ALA A 1 256 ? 6.761 -15.729 16.852 1.00 32.38 256 ALA A O 1
ATOM 2012 N N . LYS A 1 257 ? 7.035 -14.389 18.629 1.00 31.78 257 LYS A N 1
ATOM 2013 C CA . LYS A 1 257 ? 7.902 -13.418 17.933 1.00 31.78 257 LYS A CA 1
ATOM 2014 C C . LYS A 1 257 ? 9.379 -13.826 17.883 1.00 31.78 257 LYS A C 1
ATOM 2016 O O . LYS A 1 257 ? 10.091 -13.322 17.023 1.00 31.78 257 LYS A O 1
ATOM 2021 N N . GLU A 1 258 ? 9.825 -14.723 18.761 1.00 32.41 258 GLU A N 1
ATOM 2022 C CA . GLU A 1 258 ? 11.227 -15.177 18.831 1.00 32.41 258 GLU A CA 1
ATOM 2023 C C . GLU A 1 258 ? 11.455 -16.562 18.203 1.00 32.41 258 GLU A C 1
ATOM 2025 O O . GLU A 1 258 ? 12.600 -16.948 17.983 1.00 32.41 258 GLU A O 1
ATOM 2030 N N . ALA A 1 259 ? 10.389 -17.294 17.859 1.00 35.41 259 ALA A N 1
ATOM 2031 C CA . ALA A 1 259 ? 10.496 -18.673 17.378 1.00 35.41 259 ALA A CA 1
ATOM 2032 C C . ALA A 1 259 ? 10.764 -18.827 15.867 1.00 35.41 259 ALA A C 1
ATOM 2034 O O . ALA A 1 259 ? 11.296 -19.856 15.468 1.00 35.41 259 ALA A O 1
ATOM 2035 N N . LEU A 1 260 ? 10.491 -17.822 15.023 1.00 40.88 260 LEU A N 1
ATOM 2036 C CA . LEU A 1 260 ? 10.922 -17.841 13.615 1.00 40.88 260 LEU A CA 1
ATOM 2037 C C . LEU A 1 260 ? 12.391 -17.416 13.529 1.00 40.88 260 LEU A C 1
ATOM 2039 O O . LEU A 1 260 ? 12.744 -16.314 13.106 1.00 40.88 260 LEU A O 1
ATOM 2043 N N . GLY A 1 261 ? 13.259 -18.309 14.000 1.00 36.12 261 GLY A N 1
ATOM 2044 C CA . GLY A 1 261 ? 14.698 -18.149 13.912 1.00 36.12 261 GLY A CA 1
ATOM 2045 C C . GLY A 1 261 ? 15.122 -17.922 12.462 1.00 36.12 261 GLY A C 1
ATOM 2046 O O . GLY A 1 261 ? 14.632 -18.568 11.537 1.00 36.12 261 GLY A O 1
ATOM 2047 N N . ASN A 1 262 ? 16.096 -17.033 12.274 1.00 42.25 262 ASN A N 1
ATOM 2048 C CA . ASN A 1 262 ? 16.680 -16.638 10.984 1.00 42.25 262 ASN A CA 1
ATOM 2049 C C . ASN A 1 262 ? 17.031 -17.835 10.060 1.00 42.25 262 ASN A C 1
ATOM 2051 O O . ASN A 1 262 ? 17.066 -17.702 8.840 1.00 42.25 262 ASN A O 1
ATOM 2055 N N . ARG A 1 263 ? 17.244 -19.028 10.639 1.00 35.62 263 ARG A N 1
ATOM 2056 C CA . ARG A 1 263 ? 17.507 -20.283 9.922 1.00 35.62 263 ARG A CA 1
ATOM 2057 C C . ARG A 1 263 ? 16.274 -20.914 9.282 1.00 35.62 263 ARG A C 1
ATOM 2059 O O . ARG A 1 263 ? 16.405 -21.425 8.181 1.00 35.62 263 ARG A O 1
ATOM 2066 N N . GLU A 1 264 ? 15.104 -20.882 9.914 1.00 39.91 264 GLU A N 1
ATOM 2067 C CA . GLU A 1 264 ? 13.875 -21.428 9.315 1.00 39.91 264 GLU A CA 1
ATOM 2068 C C . GLU A 1 264 ? 13.396 -20.546 8.164 1.00 39.91 264 GLU A C 1
ATOM 2070 O O . GLU A 1 264 ? 12.967 -21.053 7.133 1.00 39.91 264 GLU A O 1
ATOM 2075 N N . PHE A 1 265 ? 13.588 -19.229 8.284 1.00 39.78 265 PHE A N 1
ATOM 2076 C CA . PHE A 1 265 ? 13.371 -18.287 7.189 1.00 39.78 265 PHE A CA 1
ATOM 2077 C C . PHE A 1 265 ? 14.360 -18.513 6.031 1.00 39.78 265 PHE A C 1
ATOM 2079 O O . PHE A 1 265 ? 13.945 -18.625 4.879 1.00 39.78 265 PHE A O 1
ATOM 2086 N N . GLN A 1 266 ? 15.661 -18.673 6.312 1.00 39.16 266 GLN A N 1
ATOM 2087 C CA . GLN A 1 266 ? 16.653 -19.026 5.285 1.00 39.16 266 GLN A CA 1
ATOM 2088 C C . GLN A 1 266 ? 16.383 -20.396 4.650 1.00 39.16 266 GLN A C 1
ATOM 2090 O O . GLN A 1 266 ? 16.537 -20.540 3.438 1.00 39.16 266 GLN A O 1
ATOM 2095 N N . GLN A 1 267 ? 15.940 -21.380 5.432 1.00 37.97 267 GLN A N 1
ATOM 2096 C CA . GLN A 1 267 ? 15.591 -22.711 4.944 1.00 37.97 267 GLN A CA 1
ATOM 2097 C C . GLN A 1 267 ? 14.309 -22.683 4.108 1.00 37.97 267 GLN A C 1
ATOM 2099 O O . GLN A 1 267 ? 14.246 -23.365 3.093 1.00 37.97 267 GLN A O 1
ATOM 2104 N N . ALA A 1 268 ? 13.314 -21.867 4.464 1.00 39.50 268 ALA A N 1
ATOM 2105 C CA . ALA A 1 268 ? 12.117 -21.653 3.654 1.00 39.50 268 ALA A CA 1
ATOM 2106 C C . ALA A 1 268 ? 12.465 -20.978 2.317 1.00 39.50 268 ALA A C 1
ATOM 2108 O O . ALA A 1 268 ? 12.020 -21.444 1.269 1.00 39.50 268 ALA A O 1
ATOM 2109 N N . CYS A 1 269 ? 13.343 -19.968 2.327 1.00 38.03 269 CYS A N 1
ATOM 2110 C CA . CYS A 1 269 ? 13.874 -19.344 1.111 1.00 38.03 269 CYS A CA 1
ATOM 2111 C C . CYS A 1 269 ? 14.686 -20.334 0.249 1.00 38.03 269 CYS A C 1
ATOM 2113 O O . CYS A 1 269 ? 14.543 -20.353 -0.972 1.00 38.03 269 CYS A O 1
ATOM 2115 N N . GLN A 1 270 ? 15.507 -21.198 0.858 1.00 39.50 270 GLN A N 1
ATOM 2116 C CA . GLN A 1 270 ? 16.268 -22.233 0.144 1.00 39.50 270 GLN A CA 1
ATOM 2117 C C . GLN A 1 270 ? 15.378 -23.353 -0.406 1.00 39.50 270 GLN A C 1
ATOM 2119 O O . GLN A 1 270 ? 15.552 -23.773 -1.550 1.00 39.50 270 GLN A O 1
ATOM 2124 N N . ASN A 1 271 ? 14.396 -23.808 0.370 1.00 39.88 271 ASN A N 1
ATOM 2125 C CA . ASN A 1 271 ? 13.423 -24.808 -0.059 1.00 39.88 271 ASN A CA 1
ATOM 2126 C C . ASN A 1 271 ? 12.572 -24.269 -1.212 1.00 39.88 271 ASN A C 1
ATOM 2128 O O . ASN A 1 271 ? 12.291 -25.004 -2.155 1.00 39.88 271 ASN A O 1
ATOM 2132 N N . TRP A 1 272 ? 12.243 -22.978 -1.197 1.00 43.00 272 TRP A N 1
ATOM 2133 C CA . TRP A 1 272 ? 11.569 -22.314 -2.305 1.00 43.00 272 TRP A CA 1
ATOM 2134 C C . TRP A 1 272 ? 12.447 -22.235 -3.565 1.00 43.00 272 TRP A C 1
ATOM 2136 O O . TRP A 1 272 ? 12.004 -22.675 -4.624 1.00 43.00 272 TRP A O 1
ATOM 2146 N N . MET A 1 273 ? 13.726 -21.839 -3.453 1.00 35.75 273 MET A N 1
ATOM 2147 C CA . MET A 1 273 ? 14.682 -21.896 -4.579 1.00 35.75 273 MET A CA 1
ATOM 2148 C C . MET A 1 273 ? 14.832 -23.314 -5.173 1.00 35.75 273 MET A C 1
ATOM 2150 O O . MET A 1 273 ? 15.097 -23.467 -6.369 1.00 35.75 273 MET A O 1
ATOM 2154 N N . CYS A 1 274 ? 14.660 -24.363 -4.361 1.00 36.50 274 CYS A N 1
ATOM 2155 C CA . CYS A 1 274 ? 14.651 -25.758 -4.815 1.00 36.50 274 CYS A CA 1
ATOM 2156 C C . CYS A 1 274 ? 13.332 -26.164 -5.493 1.00 36.50 274 CYS A C 1
ATOM 2158 O O . CYS A 1 274 ? 13.369 -26.808 -6.542 1.00 36.50 274 CYS A O 1
ATOM 2160 N N . ILE A 1 275 ? 12.177 -25.770 -4.946 1.00 39.00 275 ILE A N 1
ATOM 2161 C CA . ILE A 1 275 ? 10.853 -26.042 -5.536 1.00 39.00 275 ILE A CA 1
ATOM 2162 C C . ILE A 1 275 ? 10.719 -25.356 -6.906 1.00 39.00 275 ILE A C 1
ATOM 2164 O O . ILE A 1 275 ? 10.207 -25.958 -7.850 1.00 39.00 275 ILE A O 1
ATOM 2168 N N . GLU A 1 276 ? 11.262 -24.147 -7.063 1.00 36.59 276 GLU A N 1
ATOM 2169 C CA . GLU A 1 276 ? 11.302 -23.441 -8.349 1.00 36.59 276 GLU A CA 1
ATOM 2170 C C . GLU A 1 276 ? 12.157 -24.135 -9.410 1.00 36.59 276 GLU A C 1
ATOM 2172 O O . GLU A 1 276 ? 11.846 -24.067 -10.601 1.00 36.59 276 GLU A O 1
ATOM 2177 N N . ARG A 1 277 ? 13.235 -24.818 -9.008 1.00 37.00 277 ARG A N 1
ATOM 2178 C CA . ARG A 1 277 ? 14.086 -25.560 -9.946 1.00 37.00 277 ARG A CA 1
ATOM 2179 C C . ARG A 1 277 ? 13.347 -26.771 -10.522 1.00 37.00 277 ARG A C 1
ATOM 2181 O O . ARG A 1 277 ? 13.519 -27.068 -11.693 1.00 37.00 277 ARG A O 1
ATOM 2188 N N . VAL A 1 278 ? 12.477 -27.400 -9.728 1.00 36.94 278 VAL A N 1
ATOM 2189 C CA . VAL A 1 278 ? 11.654 -28.553 -10.137 1.00 36.94 278 VAL A CA 1
ATOM 2190 C C . VAL A 1 278 ? 10.436 -28.135 -10.972 1.00 36.94 278 VAL A C 1
ATOM 2192 O O . VAL A 1 278 ? 10.001 -28.879 -11.847 1.00 36.94 278 VAL A O 1
ATOM 2195 N N . GLN A 1 279 ? 9.876 -26.944 -10.738 1.00 34.06 279 GLN A N 1
ATOM 2196 C CA . GLN A 1 279 ? 8.738 -26.440 -11.520 1.00 34.06 279 GLN A CA 1
ATOM 2197 C C . GLN A 1 279 ? 9.152 -25.869 -12.885 1.00 34.06 279 GLN A C 1
ATOM 2199 O O . GLN A 1 279 ? 8.322 -25.821 -13.786 1.00 34.06 279 GLN A O 1
ATOM 2204 N N . ARG A 1 280 ? 10.424 -25.498 -13.086 1.00 34.22 280 ARG A N 1
ATOM 2205 C CA . ARG A 1 280 ? 10.936 -24.975 -14.368 1.00 34.22 280 ARG A CA 1
ATOM 2206 C C . ARG A 1 280 ? 10.902 -26.004 -15.511 1.00 34.22 280 ARG A C 1
ATOM 2208 O O . ARG A 1 280 ? 10.756 -25.612 -16.664 1.00 34.22 280 ARG A O 1
ATOM 2215 N N . ASP A 1 281 ? 10.939 -27.296 -15.185 1.00 32.72 281 ASP A N 1
ATOM 2216 C CA . ASP A 1 281 ? 10.979 -28.399 -16.159 1.00 32.72 281 ASP A CA 1
ATOM 2217 C C . ASP A 1 281 ? 9.593 -28.841 -16.669 1.00 32.72 281 ASP A C 1
ATOM 2219 O O . ASP A 1 281 ? 9.496 -29.749 -17.491 1.00 32.72 281 ASP A O 1
ATOM 2223 N N . LYS A 1 282 ? 8.500 -28.216 -16.203 1.00 32.25 282 LYS A N 1
ATOM 2224 C CA . LYS A 1 282 ? 7.123 -28.563 -16.614 1.00 32.25 282 LYS A CA 1
ATOM 2225 C C . LYS A 1 282 ? 6.431 -27.524 -17.501 1.00 32.25 282 LYS A C 1
ATOM 2227 O O . LYS A 1 282 ? 5.261 -27.705 -17.824 1.00 32.25 282 LYS A O 1
ATOM 2232 N N . TRP A 1 283 ? 7.137 -26.465 -17.896 1.00 39.84 283 TRP A N 1
ATOM 2233 C CA . TRP A 1 283 ? 6.571 -25.351 -18.670 1.00 39.84 283 TRP A CA 1
ATOM 2234 C C . TRP A 1 283 ? 7.424 -24.950 -19.889 1.00 39.84 283 TRP A C 1
ATOM 2236 O O . TRP A 1 283 ? 7.369 -23.797 -20.316 1.00 39.84 283 TRP A O 1
ATOM 2246 N N . CYS A 1 284 ? 8.210 -25.888 -20.436 1.00 34.41 284 CYS A N 1
ATOM 2247 C CA . CYS A 1 284 ? 8.683 -25.834 -21.826 1.00 34.41 284 CYS A CA 1
ATOM 2248 C C . CYS A 1 284 ? 7.787 -26.715 -22.698 1.00 34.41 284 CYS A C 1
ATOM 2250 O O . CYS A 1 284 ? 7.511 -27.856 -22.264 1.00 34.41 284 CYS A O 1
#

Mean predicted aligned error: 11.87 Å

InterPro domains:
  IPR039164 E3 ubiquitin-protein ligase UBR1-like [PTHR21497] (23-244)

Nearest PDB structures (foldseek):
  7rdr-assembly1_A  TM=4.738E-01  e=1.240E+00  unidentified
  7ajl-assembly1_BBB  TM=1.862E-01  e=2.269E-01  Mus musculus
  6xr1-assembly1_A  TM=3.363E-01  e=4.197E+00  synthetic construct
  5a7d-assembly4_D  TM=2.703E-01  e=3.094E+00  Drosophila melanogaster

Sequence (284 aa):
MEFCSHDETMLAFIADLMGKNASGILDTLMNTKHFLPKPVSASLHELLYKILGNSNFKLSFAKVFVSHYPKFFEDSAAAESAAIGITSANKYSEHAILNSFSVQIFTIPTLTPKLVIESRLLEMLLGTLKEFFLACAGEDGRLLGSKGLLVKRMYYRILEDIRYVMNHFEAAKYVAERKSELSRAWLHLLAFVQGMYPQRRMTGIHVEEDNEVWSSVYSLENQMASIHSLFVAGAASNASLEETYLSTPCGSFGLAKEALGNREFQQACQNWMCIERVQRDKWC